Protein AF-A0A257VHG2-F1 (afdb_monomer_lite)

pLDDT: mean 75.3, std 12.65, range [42.88, 91.75]

Foldseek 3Di:
DVVVLVVVVVVVVVVVVVVLVPDDPVSNVVVVVVVCVVVVVLLVLLLVLLVLLQAPDDPVVSVVVVVVLLVCLLVCLQCVLVVCVVVVVDPPVVVVVVPPDDPVCPLVSLLVVSVVVSVSSVSNLVSNLNSNCNHPVHDNCVNVVSVVSVVVSSNVSSVSSVVVVVQVVDVVSVVVVVVVVVVVD

Sequence (185 aa):
MLIQARAILWAQWRTQRNFFLRSHKAGVVFTWLSGLLWYGLWVAGAAGAALLTGGGVRPEILEPALISALFFVFFFWQLFPVMLASSGAFLDVKRLLVYPIPPGQLFFLEVALRLSTGLEMLLVLLGACAGLIWNPQVPWWAPFPMLIFGAFNLFLASGLKTLLDRMHQRKWVREILVFCFLGIL

Secondary structure (DSSP, 8-state):
-HHHHHHHHHHHHHHHHHHHHHS-HHHHHHHHHHHHHHHHHHHHHHHHHHHHHTT-S-HHHHHHHHHHHHHHHHHHHHHHHHHHHHTT-S--HHHHTTS---HHHHHHHHHHHHHHH-HHHHHHHHHHHHHHHH-TTS-TTTHHHHHHHHHHHHHHHHHHHHHHHHHHTSHHHHHHHHHHHHHH-

Structure (mmCIF, N/CA/C/O backbone):
data_AF-A0A257VHG2-F1
#
_entry.id   AF-A0A257VHG2-F1
#
loop_
_atom_site.group_PDB
_atom_site.id
_atom_site.type_symbol
_atom_site.label_atom_id
_atom_site.label_alt_id
_atom_site.label_comp_id
_atom_site.label_asym_id
_atom_site.label_entity_id
_atom_site.label_seq_id
_atom_site.pdbx_PDB_ins_code
_atom_site.Cartn_x
_atom_site.Cartn_y
_atom_site.Cartn_z
_atom_site.occupancy
_atom_site.B_iso_or_equiv
_atom_site.auth_seq_id
_atom_site.auth_comp_id
_atom_site.auth_asym_id
_atom_site.auth_atom_id
_atom_site.pdbx_PDB_model_num
ATOM 1 N N . MET A 1 1 ? -18.862 -18.320 12.414 1.00 48.22 1 MET A N 1
ATOM 2 C CA . MET A 1 1 ? -17.718 -17.521 12.919 1.00 48.22 1 MET A CA 1
ATOM 3 C C . MET A 1 1 ? -17.264 -16.412 11.958 1.00 48.22 1 MET A C 1
ATOM 5 O O . MET A 1 1 ? -17.181 -15.286 12.415 1.00 48.22 1 MET A O 1
ATOM 9 N N . LEU A 1 2 ? -17.085 -16.645 10.647 1.00 58.59 2 LEU A N 1
ATOM 10 C CA . LEU A 1 2 ? -16.825 -15.584 9.635 1.00 58.59 2 LEU A CA 1
ATOM 11 C C . LEU A 1 2 ? -18.001 -14.607 9.394 1.00 58.59 2 LEU A C 1
ATOM 13 O O . LEU A 1 2 ? -17.826 -13.525 8.841 1.00 58.59 2 LEU A O 1
ATOM 17 N N . ILE A 1 3 ? -19.213 -14.990 9.807 1.00 68.69 3 ILE A N 1
ATOM 18 C CA . ILE A 1 3 ? -20.463 -14.257 9.547 1.00 68.69 3 ILE A CA 1
ATOM 19 C C . ILE A 1 3 ? -20.487 -12.890 10.249 1.00 68.69 3 ILE A C 1
ATOM 21 O O . ILE A 1 3 ? -20.945 -11.921 9.652 1.00 68.69 3 ILE A O 1
ATOM 25 N N . GLN A 1 4 ? -19.960 -12.792 11.476 1.00 67.88 4 GLN A N 1
ATOM 26 C CA . GLN A 1 4 ? -19.932 -11.538 12.242 1.00 67.88 4 GLN A CA 1
ATOM 27 C C . GLN A 1 4 ? -18.931 -10.537 11.655 1.00 67.88 4 GLN A C 1
ATOM 29 O O . GLN A 1 4 ? -19.305 -9.402 11.376 1.00 67.88 4 GLN A O 1
ATOM 34 N N . ALA A 1 5 ? -17.697 -10.969 11.366 1.00 65.38 5 ALA A N 1
ATOM 35 C CA . ALA A 1 5 ? -16.701 -10.129 10.696 1.00 65.38 5 ALA A CA 1
ATOM 36 C C . ALA A 1 5 ? -17.203 -9.637 9.326 1.00 65.38 5 ALA A C 1
ATOM 38 O O . ALA A 1 5 ? -17.100 -8.452 9.011 1.00 65.38 5 ALA A O 1
ATOM 39 N N . ARG A 1 6 ? -17.842 -10.520 8.544 1.00 72.50 6 ARG A N 1
ATOM 40 C CA . ARG A 1 6 ? -18.469 -10.152 7.267 1.00 72.50 6 ARG A CA 1
ATOM 41 C C . ARG A 1 6 ? -19.598 -9.136 7.449 1.00 72.50 6 ARG A C 1
ATOM 43 O O . ARG A 1 6 ? -19.701 -8.212 6.651 1.00 72.50 6 ARG A O 1
ATOM 50 N N . ALA A 1 7 ? -20.430 -9.284 8.480 1.00 74.19 7 ALA A N 1
ATOM 51 C CA . ALA A 1 7 ? -21.511 -8.344 8.772 1.00 74.19 7 ALA A CA 1
ATOM 52 C C . ALA A 1 7 ? -20.980 -6.955 9.165 1.00 74.19 7 ALA A C 1
ATOM 54 O O . ALA A 1 7 ? -21.518 -5.953 8.699 1.00 74.19 7 ALA A O 1
ATOM 55 N N . ILE A 1 8 ? -19.897 -6.890 9.948 1.00 69.69 8 ILE A N 1
ATOM 56 C CA . ILE A 1 8 ? -19.243 -5.629 10.333 1.00 69.69 8 ILE A CA 1
ATOM 57 C C . ILE A 1 8 ? -18.626 -4.947 9.108 1.00 69.69 8 ILE A C 1
ATOM 59 O O . ILE A 1 8 ? -18.889 -3.767 8.875 1.00 69.69 8 ILE A O 1
ATOM 63 N N . LEU A 1 9 ? -17.869 -5.684 8.288 1.00 68.56 9 LEU A N 1
ATOM 64 C CA . LEU A 1 9 ? -17.290 -5.152 7.048 1.00 68.56 9 LEU A CA 1
ATOM 65 C C . LEU A 1 9 ? -18.376 -4.670 6.079 1.00 68.56 9 LEU A C 1
ATOM 67 O O . LEU A 1 9 ? -18.249 -3.610 5.471 1.00 68.56 9 LEU A O 1
ATOM 71 N N . TRP A 1 10 ? -19.482 -5.405 5.975 1.00 73.50 10 TRP A N 1
ATOM 72 C CA . TRP A 1 10 ? -20.608 -5.021 5.129 1.00 73.50 10 TRP A CA 1
ATOM 73 C C . TRP A 1 10 ? -21.334 -3.771 5.643 1.00 73.50 10 TRP A C 1
ATOM 75 O O . TRP A 1 10 ? -21.694 -2.893 4.855 1.00 73.50 10 TRP A O 1
ATOM 85 N N . ALA A 1 11 ? -21.524 -3.656 6.960 1.00 75.44 11 ALA A N 1
ATOM 86 C CA . ALA A 1 11 ? -22.089 -2.464 7.582 1.00 75.44 11 ALA A CA 1
ATOM 87 C C . ALA A 1 11 ? -21.175 -1.242 7.392 1.00 75.44 11 ALA A C 1
ATOM 89 O O . ALA A 1 11 ? -21.665 -0.169 7.036 1.00 75.44 11 ALA A O 1
ATOM 90 N N . GLN A 1 12 ? -19.859 -1.404 7.551 1.00 70.31 12 GLN A N 1
ATOM 91 C CA . GLN A 1 12 ? -18.860 -0.368 7.265 1.00 70.31 12 GLN A CA 1
ATOM 92 C C . GLN A 1 12 ? -18.915 0.088 5.804 1.00 70.31 12 GLN A C 1
ATOM 94 O O . GLN A 1 12 ? -19.075 1.281 5.546 1.00 70.31 12 GLN A O 1
ATOM 99 N N . TRP A 1 13 ? -18.887 -0.855 4.859 1.00 69.56 13 TRP A N 1
ATOM 100 C CA . TRP A 1 13 ? -18.990 -0.571 3.428 1.00 69.56 13 TRP A CA 1
ATOM 101 C C . TRP A 1 13 ? -20.267 0.203 3.080 1.00 69.56 13 TRP A C 1
ATOM 103 O O . TRP A 1 13 ? -20.225 1.221 2.386 1.00 69.56 13 TRP A O 1
ATOM 113 N N . ARG A 1 14 ? -21.423 -0.229 3.606 1.00 72.31 14 ARG A N 1
ATOM 114 C CA . ARG A 1 14 ? -22.699 0.477 3.400 1.00 72.31 14 ARG A CA 1
ATOM 115 C C . ARG A 1 14 ? -22.706 1.864 4.028 1.00 72.31 14 ARG A C 1
ATOM 117 O O . ARG A 1 14 ? -23.288 2.774 3.445 1.00 72.31 14 ARG A O 1
ATOM 124 N N . THR A 1 15 ? -22.078 2.031 5.186 1.00 70.25 15 THR A N 1
ATOM 125 C CA . THR A 1 15 ? -22.003 3.324 5.875 1.00 70.25 15 THR A CA 1
ATOM 126 C C . THR A 1 15 ? -21.152 4.305 5.081 1.00 70.25 15 THR A C 1
ATOM 128 O O . THR A 1 15 ? -21.621 5.407 4.813 1.00 70.25 15 THR A O 1
ATOM 131 N N . GLN A 1 16 ? -19.969 3.888 4.617 1.00 66.62 16 GLN A N 1
ATOM 132 C CA . GLN A 1 16 ? -19.137 4.692 3.716 1.00 66.62 16 GLN A CA 1
ATOM 133 C C . GLN A 1 16 ? -19.909 5.066 2.451 1.00 66.62 16 GLN A C 1
ATOM 135 O O . GLN A 1 16 ? -20.067 6.247 2.151 1.00 66.62 16 GLN A O 1
ATOM 140 N N . ARG A 1 17 ? -20.483 4.082 1.751 1.00 67.56 17 ARG A N 1
ATOM 141 C CA . ARG A 1 17 ? -21.240 4.328 0.518 1.00 67.56 17 ARG A CA 1
ATOM 142 C C . ARG A 1 17 ? -22.421 5.284 0.731 1.00 67.56 17 ARG A C 1
ATOM 144 O O . ARG A 1 17 ? -22.633 6.179 -0.081 1.00 67.56 17 ARG A O 1
ATOM 151 N N . ASN A 1 18 ? -23.181 5.130 1.814 1.00 70.38 18 ASN A N 1
ATOM 152 C CA . ASN A 1 18 ? -24.314 6.010 2.114 1.00 70.38 18 ASN A CA 1
ATOM 153 C C . ASN A 1 18 ? -23.878 7.412 2.554 1.00 70.38 18 ASN A C 1
ATOM 155 O O . ASN A 1 18 ? -24.579 8.374 2.249 1.00 70.38 18 ASN A O 1
ATOM 159 N N . PHE A 1 19 ? -22.742 7.538 3.244 1.00 65.06 19 PHE A N 1
ATOM 160 C CA . PHE A 1 19 ? -22.156 8.829 3.601 1.00 65.06 19 PHE A CA 1
ATOM 161 C C . PHE A 1 19 ? -21.761 9.611 2.342 1.00 65.06 19 PHE A C 1
ATOM 163 O O . PHE A 1 19 ? -22.146 10.770 2.197 1.00 65.06 19 PHE A O 1
ATOM 170 N N . PHE A 1 20 ? -21.108 8.949 1.380 1.00 58.84 20 PHE A N 1
ATOM 171 C CA . PHE A 1 20 ? -20.763 9.561 0.094 1.00 58.84 20 PHE A CA 1
ATOM 172 C C . PHE A 1 20 ? -21.996 9.950 -0.734 1.00 58.84 20 PHE A C 1
ATOM 174 O O . PHE A 1 20 ? -21.964 10.965 -1.417 1.00 58.84 20 PHE A O 1
ATOM 181 N N . LEU A 1 21 ? -23.096 9.193 -0.668 1.00 60.09 21 LEU A N 1
ATOM 182 C CA . LEU A 1 21 ? -24.305 9.458 -1.466 1.00 60.09 21 LEU A CA 1
ATOM 183 C C . LEU A 1 21 ? -25.262 10.495 -0.854 1.00 60.09 21 LEU A C 1
ATOM 185 O O . LEU A 1 21 ? -26.077 11.059 -1.579 1.00 60.09 21 LEU A O 1
ATOM 189 N N . ARG A 1 22 ? -25.198 10.739 0.462 1.00 59.56 22 ARG A N 1
ATOM 190 C CA . ARG A 1 22 ? -26.062 11.713 1.162 1.00 59.56 22 ARG A CA 1
ATOM 191 C C . ARG A 1 22 ? -25.493 13.132 1.218 1.00 59.56 22 ARG A C 1
ATOM 193 O O . ARG A 1 22 ? -26.194 14.034 1.669 1.00 59.56 22 ARG A O 1
ATOM 200 N N . SER A 1 23 ? -24.251 13.339 0.783 1.00 58.69 23 SER A N 1
ATOM 201 C CA . SER A 1 23 ? -23.659 14.676 0.709 1.00 58.69 23 SER A CA 1
ATOM 202 C C . SER A 1 23 ? -24.320 15.506 -0.401 1.00 58.69 23 SER A C 1
ATOM 204 O O . SER A 1 23 ? -24.814 14.968 -1.394 1.00 58.69 23 SER A O 1
ATOM 206 N N . HIS A 1 24 ? -24.352 16.831 -0.243 1.00 70.38 24 HIS A N 1
ATOM 207 C CA . HIS A 1 24 ? -24.855 17.745 -1.272 1.00 70.38 24 HIS A CA 1
ATOM 208 C C . HIS A 1 24 ? -24.120 17.471 -2.599 1.00 70.38 24 HIS A C 1
ATOM 210 O O . HIS A 1 24 ? -22.923 17.202 -2.576 1.00 70.38 24 HIS A O 1
ATOM 216 N N . LYS A 1 25 ? -24.799 17.538 -3.759 1.00 71.94 25 LYS A N 1
ATOM 217 C CA . LYS A 1 25 ? -24.205 17.261 -5.090 1.00 71.94 25 LYS A CA 1
ATOM 218 C C . LYS A 1 25 ? -22.803 17.871 -5.288 1.00 71.94 25 LYS A C 1
ATOM 220 O O . LYS A 1 25 ? -21.932 17.200 -5.827 1.00 71.94 25 LYS A O 1
ATOM 225 N N . ALA A 1 26 ? -22.567 19.093 -4.797 1.00 72.06 26 ALA A N 1
ATOM 226 C CA . ALA A 1 26 ? -21.253 19.743 -4.823 1.00 72.06 26 ALA A CA 1
ATOM 227 C C . ALA A 1 26 ? -20.196 19.033 -3.949 1.00 72.06 26 ALA A C 1
ATOM 229 O O . ALA A 1 26 ? -19.063 18.845 -4.383 1.00 72.06 26 ALA A O 1
ATOM 230 N N . GLY A 1 27 ? -20.573 18.577 -2.752 1.00 76.19 27 GLY A N 1
ATOM 231 C CA . GLY A 1 27 ? -19.715 17.784 -1.870 1.00 76.19 27 GLY A CA 1
ATOM 232 C C . GLY A 1 27 ? -19.370 16.417 -2.460 1.00 76.19 27 GLY A C 1
ATOM 233 O O . GLY A 1 27 ? -18.223 15.997 -2.371 1.00 76.19 27 GLY A O 1
ATOM 234 N N . VAL A 1 28 ? -20.317 15.761 -3.140 1.00 78.50 28 VAL A N 1
ATOM 235 C CA . VAL A 1 28 ? -20.061 14.492 -3.847 1.00 78.50 28 VAL A CA 1
ATOM 236 C C . VAL A 1 28 ? -19.013 14.684 -4.941 1.00 78.50 28 VAL A C 1
ATOM 238 O O . VAL A 1 28 ? -18.035 13.942 -4.983 1.00 78.50 28 VAL A O 1
ATOM 241 N N . VAL A 1 29 ? -19.179 15.701 -5.792 1.00 82.31 29 VAL A N 1
ATOM 242 C CA . VAL A 1 29 ? -18.224 16.007 -6.871 1.00 82.31 29 VAL A CA 1
ATOM 243 C C . VAL A 1 29 ? -16.843 16.335 -6.309 1.00 82.31 29 VAL A C 1
ATOM 245 O O . VAL A 1 29 ? -15.857 15.783 -6.789 1.00 82.31 29 VAL A O 1
ATOM 248 N N . PHE A 1 30 ? -16.765 17.171 -5.270 1.00 82.00 30 PHE A N 1
ATOM 249 C CA . PHE A 1 30 ? -15.497 17.497 -4.618 1.00 82.00 30 PHE A CA 1
ATOM 250 C C . PHE A 1 30 ? -14.801 16.242 -4.083 1.00 82.00 30 PHE A C 1
ATOM 252 O O . PHE A 1 30 ? -13.635 16.012 -4.382 1.00 82.00 30 PHE A O 1
ATOM 259 N N . THR A 1 31 ? -15.524 15.378 -3.369 1.00 80.12 31 THR A N 1
ATOM 260 C CA . THR A 1 31 ? -14.965 14.129 -2.844 1.00 80.12 31 THR A CA 1
ATOM 261 C C . THR A 1 31 ? -14.482 13.184 -3.946 1.00 80.12 31 THR A C 1
ATOM 263 O O . THR A 1 31 ? -13.412 12.593 -3.807 1.00 80.12 31 THR A O 1
ATOM 266 N N . TRP A 1 32 ? -15.221 13.062 -5.052 1.00 83.56 32 TRP A N 1
ATOM 267 C CA . TRP A 1 32 ? -14.782 12.265 -6.201 1.00 83.56 32 TRP A CA 1
ATOM 268 C C . TRP A 1 32 ? -13.544 12.851 -6.877 1.00 83.56 32 TRP A C 1
ATOM 270 O O . TRP A 1 32 ? -12.633 12.093 -7.193 1.00 83.56 32 TRP A O 1
ATOM 280 N N . LEU A 1 33 ? -13.478 14.171 -7.068 1.00 87.56 33 LEU A N 1
ATOM 281 C CA . LEU A 1 33 ? -12.310 14.840 -7.650 1.00 87.56 33 LEU A CA 1
ATOM 282 C C . LEU A 1 33 ? -11.076 14.685 -6.763 1.00 87.56 33 LEU A C 1
ATOM 284 O O . LEU A 1 33 ? -10.019 14.298 -7.254 1.00 87.56 33 LEU A O 1
ATOM 288 N N . SER A 1 34 ? -11.212 14.928 -5.459 1.00 84.06 34 SER A N 1
ATOM 289 C CA . SER A 1 34 ? -10.129 14.724 -4.496 1.00 84.06 34 SER A CA 1
ATOM 290 C C . SER A 1 34 ? -9.672 13.267 -4.472 1.00 84.06 34 SER A C 1
ATOM 292 O O . SER A 1 34 ? -8.473 13.011 -4.499 1.00 84.06 34 SER A O 1
ATOM 294 N N . GLY A 1 35 ? -10.609 12.312 -4.487 1.00 84.38 35 GLY A N 1
ATOM 295 C CA . GLY A 1 35 ? -10.294 10.887 -4.569 1.00 84.38 35 GLY A CA 1
ATOM 296 C C . GLY A 1 35 ? -9.569 10.524 -5.866 1.00 84.38 35 GLY A C 1
ATOM 297 O O . GLY A 1 35 ? -8.551 9.841 -5.821 1.00 84.38 35 GLY A O 1
ATOM 298 N N . LEU A 1 36 ? -10.042 11.014 -7.013 1.00 89.19 36 LEU A N 1
ATOM 299 C CA . LEU A 1 36 ? -9.425 10.763 -8.316 1.00 89.19 36 LEU A CA 1
ATOM 300 C C . LEU A 1 36 ? -8.005 11.331 -8.385 1.00 89.19 36 LEU A C 1
ATOM 302 O O . LEU A 1 36 ? -7.103 10.641 -8.846 1.00 89.19 36 LEU A O 1
ATOM 306 N N . LEU A 1 37 ? -7.798 12.562 -7.913 1.00 90.38 37 LEU A N 1
ATOM 307 C CA . LEU A 1 37 ? -6.474 13.182 -7.867 1.00 90.38 37 LEU A CA 1
ATOM 308 C C . LEU A 1 37 ? -5.532 12.411 -6.940 1.00 90.38 37 LEU A C 1
ATOM 310 O O . LEU A 1 37 ? -4.400 12.122 -7.320 1.00 90.38 37 LEU A O 1
ATOM 314 N N . TRP A 1 38 ? -6.012 12.038 -5.751 1.00 89.62 38 TRP A N 1
ATOM 315 C CA . TRP A 1 38 ? -5.227 11.298 -4.768 1.00 89.62 38 TRP A CA 1
ATOM 316 C C . TRP A 1 38 ? -4.823 9.921 -5.290 1.00 89.62 38 TRP A C 1
ATOM 318 O O . TRP A 1 38 ? -3.638 9.623 -5.414 1.00 89.62 38 TRP A O 1
ATOM 328 N N . TYR A 1 39 ? -5.791 9.083 -5.661 1.00 86.25 39 TYR A N 1
ATOM 329 C CA . TYR A 1 39 ? -5.494 7.746 -6.171 1.00 86.25 39 TYR A CA 1
ATOM 330 C C . TYR A 1 39 ? -4.799 7.789 -7.533 1.00 86.25 39 TYR A C 1
ATOM 332 O O . TYR A 1 39 ? -3.961 6.936 -7.803 1.00 86.25 39 TYR A O 1
ATOM 340 N N . GLY A 1 40 ? -5.073 8.796 -8.365 1.00 89.12 40 GLY A N 1
ATOM 341 C CA . GLY A 1 40 ? -4.358 9.026 -9.620 1.00 89.12 40 GLY A CA 1
ATOM 342 C C . GLY A 1 40 ? -2.867 9.277 -9.399 1.00 89.12 40 GLY A C 1
ATOM 343 O O . GLY A 1 40 ? -2.044 8.684 -10.096 1.00 89.12 40 GLY A O 1
ATOM 344 N N . LEU A 1 41 ? -2.509 10.070 -8.384 1.00 91.44 41 LEU A N 1
ATOM 345 C CA . LEU A 1 41 ? -1.116 10.281 -7.983 1.00 91.44 41 LEU A CA 1
ATOM 346 C C . LEU A 1 41 ? -0.441 8.964 -7.569 1.00 91.44 41 LEU A C 1
ATOM 348 O O . LEU A 1 41 ? 0.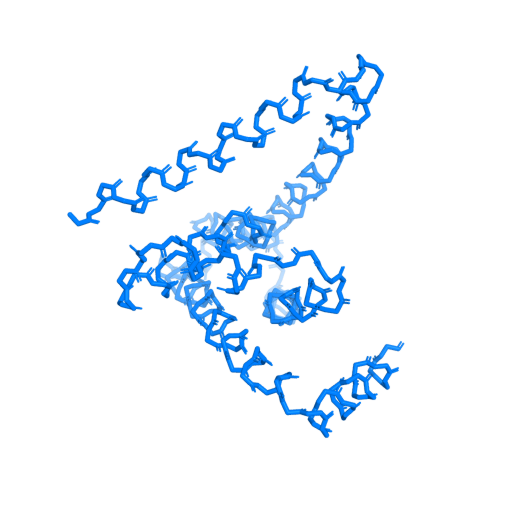672 8.679 -8.007 1.00 91.44 41 LEU A O 1
ATOM 352 N N . TRP A 1 42 ? -1.120 8.128 -6.781 1.00 91.44 42 TRP A N 1
ATOM 353 C CA . TRP A 1 42 ? -0.576 6.832 -6.355 1.00 91.44 42 TRP A CA 1
ATOM 354 C C . TRP A 1 42 ? -0.467 5.819 -7.492 1.00 91.44 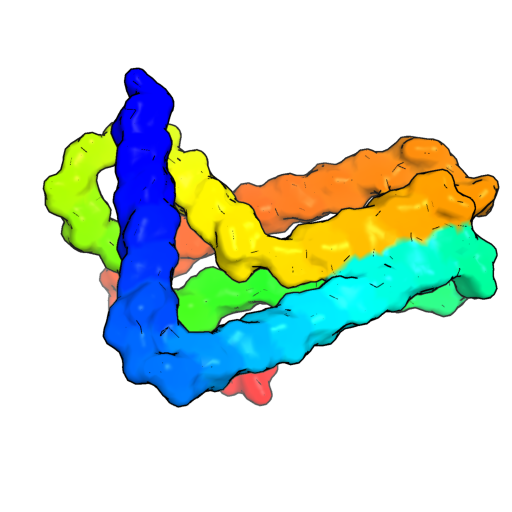42 TRP A C 1
ATOM 356 O O . TRP A 1 42 ? 0.503 5.065 -7.545 1.00 91.44 42 TRP A O 1
ATOM 366 N N . VAL A 1 43 ? -1.407 5.828 -8.437 1.00 91.75 43 VAL A N 1
ATOM 367 C CA . VAL A 1 43 ? -1.322 5.024 -9.664 1.00 91.75 43 VAL A CA 1
ATOM 368 C C . VAL A 1 43 ? -0.145 5.479 -10.526 1.00 91.75 43 VAL A C 1
ATOM 370 O O . VAL A 1 43 ? 0.602 4.635 -11.018 1.00 91.75 43 VAL A O 1
ATOM 373 N N . ALA A 1 44 ? 0.080 6.788 -10.663 1.00 91.56 44 ALA A N 1
ATOM 374 C CA . ALA A 1 44 ? 1.261 7.313 -11.346 1.00 91.56 44 ALA A CA 1
ATOM 375 C C . ALA A 1 44 ? 2.557 6.891 -10.632 1.00 91.56 44 ALA A C 1
ATOM 377 O O . ALA A 1 44 ? 3.510 6.472 -11.287 1.00 91.56 44 ALA A O 1
ATOM 378 N N . GLY A 1 45 ? 2.572 6.914 -9.295 1.00 89.56 45 GLY A N 1
ATOM 379 C CA . GLY A 1 45 ? 3.676 6.393 -8.487 1.00 89.56 45 GLY A CA 1
ATOM 380 C C . GLY A 1 45 ? 3.924 4.897 -8.706 1.00 89.56 45 GLY A C 1
ATOM 381 O O . GLY A 1 45 ? 5.067 4.486 -8.891 1.00 89.56 45 GLY A O 1
ATOM 382 N N . ALA A 1 46 ? 2.867 4.086 -8.764 1.00 91.56 46 ALA A N 1
ATOM 383 C CA . ALA A 1 46 ? 2.954 2.657 -9.060 1.00 91.56 46 ALA A CA 1
ATOM 384 C C . ALA A 1 46 ? 3.480 2.386 -10.479 1.00 91.56 46 ALA A C 1
ATOM 386 O O . ALA A 1 46 ? 4.330 1.515 -10.662 1.00 91.56 46 ALA A O 1
ATOM 387 N N . ALA A 1 47 ? 3.031 3.157 -11.472 1.00 91.00 47 ALA A N 1
ATOM 388 C CA . ALA A 1 47 ? 3.552 3.084 -12.835 1.00 91.00 47 ALA A CA 1
ATOM 389 C C . ALA A 1 47 ? 5.036 3.480 -12.888 1.00 91.00 47 ALA A C 1
ATOM 391 O O . ALA A 1 47 ? 5.835 2.783 -13.508 1.00 91.00 47 ALA A O 1
ATOM 392 N N . GLY A 1 48 ? 5.427 4.543 -12.180 1.00 89.38 48 GLY A N 1
ATOM 393 C CA . GLY A 1 48 ? 6.828 4.931 -12.019 1.00 89.38 48 GLY A CA 1
ATOM 394 C C . GLY A 1 48 ? 7.665 3.811 -11.401 1.00 89.38 48 GLY A C 1
ATOM 395 O O . GLY A 1 48 ? 8.720 3.470 -11.929 1.00 89.38 48 GLY A O 1
ATOM 396 N N . ALA A 1 49 ? 7.166 3.170 -10.343 1.00 88.69 49 ALA A N 1
ATOM 397 C CA . ALA A 1 49 ? 7.834 2.041 -9.704 1.00 88.69 49 ALA A CA 1
ATOM 398 C C . ALA A 1 49 ? 7.983 0.833 -10.650 1.00 88.69 49 ALA A C 1
ATOM 400 O O . ALA A 1 49 ? 9.041 0.200 -10.673 1.00 88.69 49 ALA A O 1
ATOM 401 N N . ALA A 1 50 ? 6.969 0.550 -11.475 1.00 89.94 50 ALA A N 1
ATOM 402 C CA . ALA A 1 50 ? 7.029 -0.488 -12.504 1.00 89.94 50 ALA A CA 1
ATOM 403 C C . ALA A 1 50 ? 8.085 -0.178 -13.579 1.00 89.94 50 ALA A C 1
ATOM 405 O O . ALA A 1 50 ? 8.868 -1.047 -13.951 1.00 89.94 50 ALA A O 1
ATOM 406 N N . LEU A 1 51 ? 8.148 1.071 -14.048 1.00 88.50 51 LEU A N 1
ATOM 407 C CA . LEU A 1 51 ? 9.123 1.505 -15.054 1.00 88.50 51 LEU A CA 1
ATOM 408 C C . LEU A 1 51 ? 10.560 1.464 -14.523 1.00 88.50 51 LEU A C 1
ATOM 410 O O . LEU A 1 51 ? 11.459 1.011 -15.230 1.00 88.50 51 LEU A O 1
ATOM 414 N N . LEU A 1 52 ? 10.774 1.891 -13.275 1.00 86.12 52 LEU A N 1
ATOM 415 C CA . LEU A 1 52 ? 12.086 1.834 -12.625 1.00 86.12 52 LEU A CA 1
ATOM 416 C C . LEU A 1 52 ? 12.582 0.391 -12.491 1.00 86.12 52 LEU A C 1
ATOM 418 O O . LEU A 1 52 ? 13.742 0.101 -12.772 1.00 86.12 52 LEU A O 1
ATOM 422 N N . THR A 1 53 ? 11.694 -0.521 -12.094 1.00 86.12 53 THR A N 1
ATOM 423 C CA . THR A 1 53 ? 12.040 -1.928 -11.857 1.00 86.12 53 THR A CA 1
ATOM 424 C C . THR A 1 53 ? 12.035 -2.790 -13.119 1.00 86.12 53 THR A C 1
ATOM 426 O O . THR A 1 53 ? 12.597 -3.878 -13.074 1.00 86.12 53 THR A O 1
ATOM 429 N N . GLY A 1 54 ? 11.495 -2.304 -14.243 1.00 84.19 54 GLY A N 1
ATOM 430 C CA . GLY A 1 54 ? 11.339 -3.023 -15.518 1.00 84.19 54 GLY A CA 1
ATOM 431 C C . GLY A 1 54 ? 12.605 -3.241 -16.358 1.00 84.19 54 GLY A C 1
ATOM 432 O O . GLY A 1 54 ? 12.504 -3.665 -17.504 1.00 84.19 54 GLY A O 1
ATOM 433 N N . GLY A 1 55 ? 13.797 -2.945 -15.832 1.00 81.12 55 GLY A N 1
ATOM 434 C CA . GLY A 1 55 ? 15.079 -3.255 -16.490 1.00 81.12 55 GLY A CA 1
ATOM 435 C C . GLY A 1 55 ? 15.629 -2.179 -17.434 1.00 81.12 55 GLY A C 1
ATOM 436 O O . GLY A 1 55 ? 16.706 -2.359 -17.996 1.00 81.12 55 GLY A O 1
ATOM 437 N N . GLY A 1 56 ? 14.939 -1.043 -17.586 1.00 80.25 56 GLY A N 1
ATOM 438 C CA . GLY A 1 56 ? 15.431 0.109 -18.360 1.00 80.25 56 GLY A CA 1
ATOM 439 C C . GLY A 1 56 ? 16.447 0.992 -17.618 1.00 80.25 56 GLY A C 1
ATOM 440 O O . GLY A 1 56 ? 17.068 1.861 -18.227 1.00 80.25 56 GLY A O 1
ATOM 441 N N . VAL A 1 57 ? 16.617 0.790 -16.308 1.00 83.25 57 VAL A N 1
ATOM 442 C CA . VAL A 1 57 ? 17.460 1.615 -15.428 1.00 83.25 57 VAL A CA 1
ATOM 443 C C . VAL A 1 57 ? 18.716 0.845 -15.021 1.00 83.25 57 VAL A C 1
ATOM 445 O O . VAL A 1 57 ? 18.670 -0.361 -14.791 1.00 83.25 57 VAL A O 1
ATOM 448 N N . ARG A 1 58 ? 19.850 1.550 -14.916 1.00 83.81 58 ARG A N 1
ATOM 449 C CA . ARG A 1 58 ? 21.124 0.962 -14.474 1.00 83.81 58 ARG A CA 1
ATOM 450 C C . ARG A 1 58 ? 21.031 0.476 -13.014 1.00 83.81 58 ARG A C 1
ATOM 452 O O . ARG A 1 58 ? 20.502 1.223 -12.187 1.00 83.81 58 ARG A O 1
ATOM 459 N N . PRO A 1 59 ? 21.604 -0.693 -12.667 1.00 80.06 59 PRO A N 1
ATOM 460 C CA . PRO A 1 59 ? 21.560 -1.241 -11.305 1.00 80.06 59 PRO A CA 1
ATOM 461 C C . PRO A 1 59 ? 22.079 -0.279 -10.225 1.00 80.06 59 PRO A C 1
ATOM 463 O O . PRO A 1 59 ? 21.470 -0.153 -9.170 1.00 80.06 59 PRO A O 1
ATOM 466 N N . GLU A 1 60 ? 23.131 0.483 -10.539 1.00 84.19 60 GLU A N 1
ATOM 467 C CA . GLU A 1 60 ? 23.762 1.481 -9.655 1.00 84.19 60 GLU A CA 1
ATOM 468 C C . GLU A 1 60 ? 22.793 2.567 -9.158 1.00 84.19 60 GLU A C 1
ATOM 470 O O . GLU A 1 60 ? 22.966 3.114 -8.073 1.00 84.19 60 GLU A O 1
ATOM 475 N N . ILE A 1 61 ? 21.771 2.890 -9.956 1.00 83.94 61 ILE A N 1
ATOM 476 C CA . ILE A 1 61 ? 20.736 3.876 -9.616 1.00 83.94 61 ILE A CA 1
ATOM 477 C C . ILE A 1 61 ? 19.516 3.163 -9.023 1.00 83.94 61 ILE A C 1
ATOM 479 O O . ILE A 1 61 ? 18.854 3.690 -8.128 1.00 83.94 61 ILE A O 1
ATOM 483 N N . LEU A 1 62 ? 19.223 1.957 -9.516 1.00 84.25 62 LEU A N 1
ATOM 484 C CA . LEU A 1 62 ? 18.074 1.165 -9.101 1.00 84.25 62 LEU A CA 1
ATOM 485 C C . LEU A 1 62 ? 18.173 0.720 -7.641 1.00 84.25 62 LEU A C 1
ATOM 487 O O . LEU A 1 62 ? 17.187 0.832 -6.922 1.00 84.25 62 LEU A O 1
ATOM 491 N N . GLU A 1 63 ? 19.332 0.235 -7.196 1.00 85.00 63 GLU A N 1
ATOM 492 C CA . GLU A 1 63 ? 19.530 -0.244 -5.824 1.00 85.00 63 GLU A CA 1
ATOM 493 C C . GLU A 1 63 ? 19.235 0.829 -4.763 1.00 85.00 63 GLU A C 1
ATOM 495 O O . GLU A 1 63 ? 18.346 0.602 -3.936 1.00 85.00 63 GLU A O 1
ATOM 500 N N . PRO A 1 64 ? 19.886 2.012 -4.773 1.00 89.00 64 PRO A N 1
ATOM 501 C CA . PRO A 1 64 ? 19.595 3.044 -3.786 1.00 89.00 64 PRO A CA 1
ATOM 502 C C . PRO A 1 64 ? 18.157 3.555 -3.910 1.00 89.00 64 PRO A C 1
ATOM 504 O O . PRO A 1 64 ? 17.498 3.740 -2.890 1.00 89.00 64 PRO A O 1
ATOM 507 N N . ALA A 1 65 ? 17.626 3.710 -5.129 1.00 86.19 65 ALA A N 1
ATOM 508 C CA . ALA A 1 65 ? 16.241 4.134 -5.327 1.00 86.19 65 ALA A CA 1
ATOM 509 C C . ALA A 1 65 ? 15.235 3.124 -4.750 1.00 86.19 65 ALA A C 1
ATOM 511 O O . ALA A 1 65 ? 14.276 3.521 -4.086 1.00 86.19 65 ALA A O 1
ATOM 512 N N . LEU A 1 66 ? 15.462 1.824 -4.958 1.00 85.94 66 LEU A N 1
ATOM 513 C CA . LEU A 1 66 ? 14.618 0.753 -4.437 1.00 85.94 66 LEU A CA 1
ATOM 514 C C . LEU A 1 66 ? 14.709 0.674 -2.911 1.00 85.94 66 LEU A C 1
ATOM 516 O O . LEU A 1 66 ? 13.677 0.574 -2.253 1.00 85.94 66 LEU A O 1
ATOM 520 N N . ILE A 1 67 ? 15.912 0.771 -2.339 1.00 89.00 67 ILE A N 1
ATOM 521 C CA . ILE A 1 67 ? 16.111 0.788 -0.883 1.00 89.00 67 ILE A CA 1
ATOM 522 C C . ILE A 1 67 ? 15.395 1.992 -0.266 1.00 89.00 67 ILE A C 1
ATOM 524 O O . ILE A 1 67 ? 14.637 1.826 0.690 1.00 89.00 67 ILE A O 1
ATOM 528 N N . SER A 1 68 ? 15.576 3.190 -0.828 1.00 87.06 68 SER A N 1
ATOM 529 C CA . SER A 1 68 ? 14.890 4.399 -0.366 1.00 87.06 68 SER A CA 1
ATOM 530 C C . SER A 1 68 ? 13.371 4.279 -0.494 1.00 87.06 68 SER A C 1
ATOM 532 O O . SER A 1 68 ? 12.656 4.656 0.433 1.00 87.06 68 SER A O 1
ATOM 534 N N . ALA A 1 69 ? 12.865 3.715 -1.593 1.00 87.12 69 ALA A N 1
ATOM 535 C CA . ALA A 1 69 ? 11.434 3.506 -1.794 1.00 87.12 69 ALA A CA 1
ATOM 536 C C . ALA A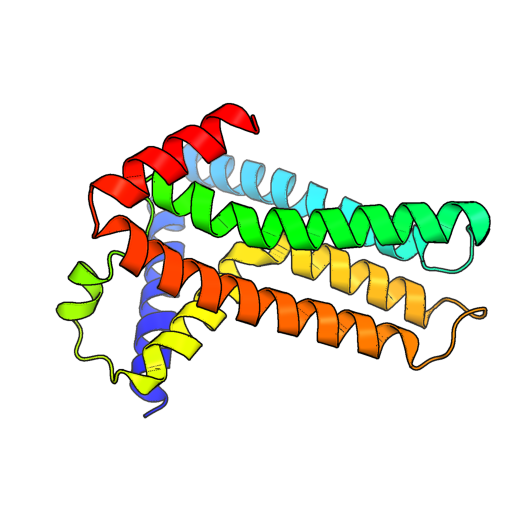 1 69 ? 10.854 2.491 -0.798 1.00 87.12 69 ALA A C 1
ATOM 538 O O . ALA A 1 69 ? 9.822 2.754 -0.185 1.00 87.12 69 ALA A O 1
ATOM 539 N N . LEU A 1 70 ? 11.523 1.355 -0.586 1.00 89.19 70 LEU A N 1
ATOM 540 C CA . LEU A 1 70 ? 11.102 0.349 0.392 1.00 89.19 70 LEU A CA 1
ATOM 541 C C . LEU A 1 70 ? 11.152 0.907 1.816 1.00 89.19 70 LEU A C 1
ATOM 543 O O . LEU A 1 70 ? 10.218 0.695 2.588 1.00 89.19 70 LEU A O 1
ATOM 547 N N . PHE A 1 71 ? 12.193 1.667 2.156 1.00 90.12 71 PHE A N 1
ATOM 548 C CA . PHE A 1 71 ? 12.278 2.356 3.440 1.00 90.12 71 PHE A CA 1
ATOM 549 C C . PH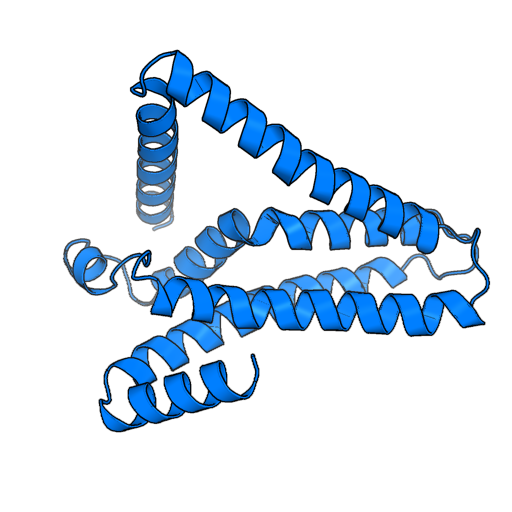E A 1 71 ? 11.134 3.357 3.615 1.00 90.12 71 PHE A C 1
ATOM 551 O O . PHE A 1 71 ? 10.490 3.368 4.662 1.00 90.12 71 PHE A O 1
ATOM 558 N N . PHE A 1 72 ? 10.829 4.149 2.586 1.00 88.25 72 PHE A N 1
ATOM 559 C CA . PHE A 1 72 ? 9.709 5.084 2.611 1.00 88.25 72 PHE A CA 1
ATOM 560 C C . PHE A 1 72 ? 8.373 4.362 2.811 1.00 88.25 72 PHE A C 1
ATOM 562 O O . PHE A 1 72 ? 7.593 4.761 3.671 1.00 88.25 72 PHE A O 1
ATOM 569 N N . VAL A 1 73 ? 8.132 3.264 2.087 1.00 86.81 73 VAL A N 1
ATOM 570 C CA . VAL A 1 73 ? 6.929 2.431 2.246 1.00 86.81 73 VAL A CA 1
ATOM 571 C C . VAL A 1 73 ? 6.828 1.882 3.669 1.00 86.81 73 VAL A C 1
ATOM 573 O O . VAL A 1 73 ? 5.772 1.999 4.290 1.00 86.81 73 VAL A O 1
ATOM 576 N N . PHE A 1 74 ? 7.920 1.326 4.204 1.00 88.75 74 PHE A N 1
ATOM 577 C CA . PHE A 1 74 ? 7.986 0.838 5.583 1.00 88.75 74 PHE A CA 1
ATOM 578 C C . PHE A 1 74 ? 7.631 1.956 6.565 1.00 88.75 74 PHE A C 1
ATOM 580 O O . PHE A 1 74 ? 6.696 1.829 7.355 1.00 88.75 74 PHE A O 1
ATOM 587 N N . PHE A 1 75 ? 8.345 3.076 6.484 1.00 86.06 75 PHE A N 1
ATOM 588 C CA . PHE A 1 75 ? 8.211 4.197 7.402 1.00 86.06 75 PHE A CA 1
ATOM 589 C C . PHE A 1 75 ? 6.810 4.807 7.357 1.00 86.06 75 PHE A C 1
ATOM 591 O O . PHE A 1 75 ? 6.183 4.994 8.400 1.00 86.06 75 PHE A O 1
ATOM 598 N N . PHE A 1 76 ? 6.276 5.030 6.155 1.00 83.00 76 PHE A N 1
ATOM 599 C CA . PHE A 1 76 ? 4.928 5.545 5.958 1.00 83.00 76 PHE A CA 1
ATOM 600 C C . PHE A 1 76 ? 3.880 4.619 6.583 1.00 83.00 76 PHE A C 1
ATOM 602 O O . PHE A 1 76 ? 3.009 5.077 7.325 1.00 83.00 76 PHE A O 1
ATOM 609 N N . TRP A 1 77 ? 3.980 3.307 6.352 1.00 81.81 77 TRP A N 1
ATOM 610 C CA . TRP A 1 77 ? 3.051 2.336 6.930 1.00 81.81 77 TRP A CA 1
ATOM 611 C C . TRP A 1 77 ? 3.143 2.210 8.453 1.00 81.81 77 TRP A C 1
ATOM 613 O O . TRP A 1 77 ? 2.126 1.910 9.086 1.00 81.81 77 TRP A O 1
ATOM 623 N N . GLN A 1 78 ? 4.306 2.467 9.057 1.00 82.56 78 GLN A N 1
ATOM 624 C CA . GLN A 1 78 ? 4.439 2.499 10.517 1.00 82.56 78 GLN A CA 1
ATOM 625 C C . GLN A 1 78 ? 3.954 3.822 11.130 1.00 82.56 78 GLN A C 1
ATOM 627 O O . GLN A 1 78 ? 3.373 3.812 12.217 1.00 82.56 78 GLN A O 1
ATOM 632 N N . LEU A 1 79 ? 4.137 4.952 10.441 1.00 76.44 79 LEU A N 1
ATOM 633 C CA . LEU A 1 79 ? 3.710 6.270 10.921 1.00 76.44 79 LEU A CA 1
ATOM 634 C C . LEU A 1 79 ? 2.209 6.514 10.785 1.00 76.44 79 LEU A C 1
ATOM 636 O O . LEU A 1 79 ? 1.606 7.133 11.662 1.00 76.44 79 LEU A O 1
ATOM 640 N N . PHE A 1 80 ? 1.591 6.041 9.706 1.00 72.69 80 PHE A N 1
ATOM 641 C CA . PHE A 1 80 ? 0.190 6.338 9.412 1.00 72.69 80 PHE A CA 1
ATOM 642 C C . PHE A 1 80 ? -0.780 5.942 10.551 1.00 72.69 80 PHE A C 1
ATOM 644 O O . PHE A 1 80 ? -1.626 6.759 10.926 1.00 72.69 80 PHE A O 1
ATOM 651 N N . PRO A 1 81 ? -0.639 4.767 11.205 1.00 64.31 81 PRO A N 1
ATOM 652 C CA . PRO A 1 81 ? -1.416 4.429 12.397 1.00 64.31 81 PRO A CA 1
ATOM 653 C C . PRO A 1 81 ? -1.195 5.383 13.576 1.00 64.31 81 PRO A C 1
ATOM 655 O O . PRO A 1 81 ? -2.129 5.629 14.331 1.00 64.31 81 PRO A O 1
ATOM 658 N N . VAL A 1 82 ? 0.013 5.928 13.744 1.00 66.31 82 VAL A N 1
ATOM 659 C CA . VAL A 1 82 ? 0.325 6.893 14.811 1.00 66.31 82 VAL A CA 1
ATOM 660 C C . VAL A 1 82 ? -0.370 8.228 14.535 1.00 66.31 82 VAL A C 1
ATOM 662 O O . VAL A 1 82 ? -0.996 8.793 15.430 1.00 66.31 82 VAL A O 1
ATOM 665 N N . MET A 1 83 ? -0.329 8.697 13.285 1.00 65.06 83 MET A N 1
ATOM 666 C CA . MET A 1 83 ? -0.965 9.952 12.862 1.00 65.06 83 MET A CA 1
ATOM 667 C C . MET A 1 83 ? -2.491 9.900 12.953 1.00 65.06 83 MET A C 1
ATO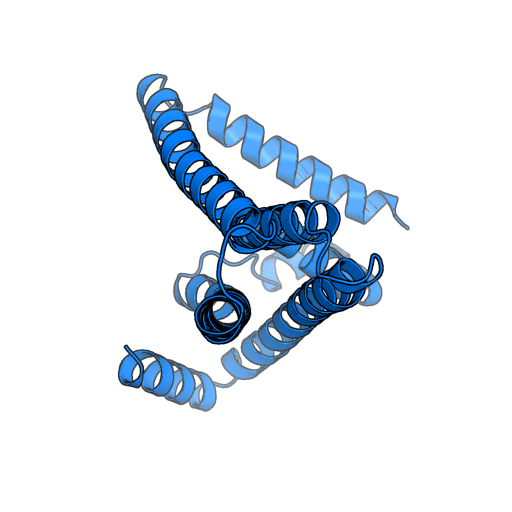M 669 O O . MET A 1 83 ? -3.141 10.854 13.384 1.00 65.06 83 MET A O 1
ATOM 673 N N . LEU A 1 84 ? -3.094 8.773 12.577 1.00 60.88 84 LEU A N 1
ATOM 674 C CA . LEU A 1 84 ? -4.530 8.588 12.756 1.00 60.88 84 LEU A CA 1
ATOM 675 C C . LEU A 1 84 ? -4.909 8.590 14.251 1.00 60.88 84 LEU A C 1
ATOM 677 O O . LEU A 1 84 ? -6.007 9.033 14.596 1.00 60.88 84 LEU A O 1
ATOM 681 N N . ALA A 1 85 ? -4.006 8.131 15.133 1.00 56.28 85 ALA A N 1
ATOM 682 C CA . ALA A 1 85 ? -4.251 7.955 16.567 1.00 56.28 85 ALA A CA 1
ATOM 683 C C . ALA A 1 85 ? -4.231 9.300 17.270 1.00 56.28 85 ALA A C 1
ATOM 685 O O . ALA A 1 85 ? -5.122 9.589 18.069 1.00 56.28 85 ALA A O 1
ATOM 686 N N . SER A 1 86 ? -3.282 10.155 16.896 1.00 56.25 86 SER A N 1
ATOM 687 C CA . SER A 1 86 ? -3.238 11.544 17.344 1.00 56.25 86 SER A CA 1
ATOM 688 C C . SER A 1 86 ? -4.418 12.374 16.823 1.00 56.25 86 SER A C 1
ATOM 690 O O . SER A 1 86 ? -4.895 13.253 17.535 1.00 56.25 86 SER A O 1
ATOM 692 N N . SER A 1 87 ? -4.951 12.061 15.637 1.00 52.44 87 SER A N 1
ATOM 693 C CA . SER A 1 87 ? -6.084 12.787 15.036 1.00 52.44 87 SER A CA 1
ATOM 694 C C . SER A 1 87 ? -7.458 12.420 15.625 1.00 52.44 87 SER A C 1
ATOM 696 O O . SER A 1 87 ? -8.472 12.985 15.219 1.00 52.44 87 SER A O 1
ATOM 698 N N . GLY A 1 88 ? -7.536 11.447 16.544 1.00 46.88 88 GLY A N 1
ATOM 699 C CA . GLY A 1 88 ? -8.796 11.010 17.163 1.00 46.88 88 GLY A CA 1
ATOM 700 C C . GLY A 1 88 ? -9.778 10.306 16.211 1.00 46.88 88 GLY A C 1
ATOM 701 O O . GLY A 1 88 ? -10.871 9.923 16.626 1.00 46.88 88 GLY A O 1
ATOM 702 N N . ALA A 1 89 ? -9.390 10.078 14.953 1.00 42.88 89 ALA A N 1
ATOM 703 C CA . ALA A 1 89 ? -10.189 9.425 13.915 1.00 42.88 89 ALA A CA 1
ATOM 704 C C . ALA A 1 89 ? -10.103 7.887 13.981 1.00 42.88 89 ALA A C 1
ATOM 706 O O . ALA A 1 89 ? -10.206 7.202 12.963 1.00 42.88 89 ALA A O 1
ATOM 707 N N . PHE A 1 90 ? -9.887 7.326 15.173 1.00 48.66 90 PHE A N 1
ATOM 708 C CA . PHE A 1 90 ? -9.795 5.883 15.354 1.00 48.66 90 PHE A CA 1
ATOM 709 C C . PHE A 1 90 ? -11.151 5.238 15.615 1.00 48.66 90 PHE A C 1
ATOM 711 O O . PHE A 1 90 ? -12.043 5.790 16.262 1.00 48.66 90 PHE A O 1
ATOM 718 N N . LEU A 1 91 ? -11.262 3.994 15.150 1.00 44.38 91 LEU A N 1
ATOM 719 C CA . LEU A 1 91 ? -12.234 3.029 15.643 1.00 44.38 91 LEU A CA 1
ATOM 720 C C . LEU A 1 91 ? -11.939 2.797 17.128 1.00 44.38 91 LEU A C 1
ATOM 722 O O . LEU A 1 91 ? -11.073 2.007 17.496 1.00 44.38 91 LEU A O 1
ATOM 726 N N . ASP A 1 92 ? -12.622 3.569 17.966 1.00 52.72 92 ASP A N 1
ATOM 727 C CA . ASP A 1 92 ? -12.495 3.522 19.413 1.00 52.72 92 ASP A CA 1
ATOM 728 C C . ASP A 1 92 ? -12.800 2.093 19.884 1.00 52.72 92 ASP A C 1
ATOM 730 O O . ASP A 1 92 ? -13.919 1.594 19.724 1.00 52.72 92 ASP A O 1
ATOM 734 N N . VAL A 1 93 ? -11.804 1.406 20.448 1.00 49.50 93 VAL A N 1
ATOM 735 C CA . VAL A 1 93 ? -11.971 0.044 20.982 1.00 49.50 93 VAL A CA 1
ATOM 736 C C . VAL A 1 93 ? -13.092 0.024 22.028 1.00 49.50 93 VAL A C 1
ATOM 738 O O . VAL A 1 93 ? -13.796 -0.974 22.164 1.00 49.50 93 VAL A O 1
ATOM 741 N N . LYS A 1 94 ? -13.364 1.160 22.687 1.00 49.62 94 LYS A N 1
ATOM 742 C CA . LYS A 1 94 ? -14.511 1.322 23.590 1.00 49.62 94 LYS A CA 1
ATOM 743 C C . LYS A 1 94 ? -15.864 1.258 22.878 1.00 49.62 94 LYS A C 1
ATOM 745 O O . LYS A 1 94 ? -16.812 0.731 23.447 1.00 49.62 94 LYS A O 1
ATOM 750 N N . ARG A 1 95 ? -15.963 1.729 21.630 1.00 51.59 95 ARG A N 1
ATOM 751 C CA . ARG A 1 95 ? -17.156 1.530 20.783 1.00 51.59 95 ARG A CA 1
ATOM 752 C C . ARG A 1 95 ? -17.255 0.091 20.277 1.00 51.59 95 ARG A C 1
ATOM 754 O O . ARG A 1 95 ? -18.363 -0.402 20.093 1.00 51.59 95 ARG A O 1
ATOM 761 N N . LEU A 1 96 ? -16.123 -0.596 20.099 1.00 51.88 96 LEU A N 1
ATOM 762 C CA . LEU A 1 96 ? -16.090 -2.030 19.790 1.00 51.88 96 LEU A CA 1
ATOM 763 C C . LEU A 1 96 ? -16.501 -2.902 20.986 1.00 51.88 96 LEU A C 1
ATOM 765 O O . LEU A 1 96 ? -17.075 -3.948 20.740 1.00 51.88 96 LEU A O 1
ATOM 769 N N . LEU A 1 97 ? -16.311 -2.475 22.244 1.00 51.84 97 LEU A N 1
ATOM 770 C CA . LEU A 1 97 ? -16.812 -3.196 23.434 1.00 51.84 97 LEU A CA 1
ATOM 771 C C . LEU A 1 97 ? -18.347 -3.301 23.485 1.00 51.84 97 LEU A C 1
ATOM 773 O O . LEU A 1 97 ? -18.877 -4.183 24.152 1.00 51.84 97 LEU A O 1
ATOM 777 N N . VAL A 1 98 ? -19.061 -2.423 22.771 1.00 59.19 98 VAL A N 1
ATOM 778 C CA . VAL A 1 98 ? -20.522 -2.511 22.598 1.00 59.19 98 VAL A CA 1
ATOM 779 C C . VAL A 1 98 ? -20.901 -3.680 21.678 1.00 59.19 98 VAL A C 1
ATOM 781 O O . VAL A 1 98 ? -22.003 -4.213 21.775 1.00 59.19 98 VAL A O 1
ATOM 784 N N . TYR A 1 99 ? -19.987 -4.110 20.802 1.00 55.03 99 TYR A N 1
ATOM 785 C CA . TYR A 1 99 ? -20.177 -5.257 19.924 1.00 55.03 99 TYR A CA 1
ATOM 786 C C . TYR A 1 99 ? -19.473 -6.492 20.510 1.00 55.03 99 TYR A C 1
ATOM 788 O O . TYR A 1 99 ? -18.264 -6.466 20.727 1.00 55.03 99 TYR A O 1
ATOM 796 N N . PRO A 1 100 ? -20.179 -7.612 20.739 1.00 58.41 100 PRO A N 1
ATOM 797 C CA . PRO A 1 100 ? -19.560 -8.833 21.244 1.00 58.41 100 PRO A CA 1
ATOM 798 C C . PRO A 1 100 ? -18.685 -9.469 20.152 1.00 58.41 100 PRO A C 1
ATOM 800 O O . PRO A 1 100 ? -19.138 -10.324 19.390 1.00 58.41 100 PRO A O 1
ATOM 803 N N . ILE A 1 101 ? -17.433 -9.020 20.041 1.00 62.97 101 ILE A N 1
ATOM 804 C CA . ILE A 1 101 ? -16.452 -9.533 19.080 1.00 62.97 101 ILE A CA 1
ATOM 805 C C . ILE A 1 101 ? -15.496 -10.480 19.815 1.00 62.97 101 ILE A C 1
ATOM 807 O O . ILE A 1 101 ? -14.880 -10.076 20.803 1.00 62.97 101 ILE A O 1
ATOM 811 N N . PRO A 1 102 ? -15.328 -11.730 19.347 1.00 68.06 102 PRO A N 1
ATOM 812 C CA . PRO A 1 102 ? -14.379 -12.663 19.943 1.00 68.06 102 PRO A CA 1
ATOM 813 C C . PRO A 1 102 ? -12.943 -12.101 19.901 1.00 68.06 102 PRO A C 1
ATOM 815 O O . PRO A 1 102 ? -12.517 -11.644 18.835 1.00 68.06 102 PRO A O 1
ATOM 818 N N . PRO A 1 103 ? -12.148 -12.197 20.988 1.00 63.59 103 PRO A N 1
ATOM 819 C CA . PRO A 1 103 ? -10.791 -11.639 21.049 1.00 63.59 103 PRO A CA 1
ATOM 820 C C . PRO A 1 103 ? -9.870 -12.105 19.911 1.00 63.59 103 PRO A C 1
ATOM 822 O O . PRO A 1 103 ? -9.068 -11.325 19.404 1.00 63.59 103 PRO A O 1
ATOM 825 N N . GLY A 1 104 ? -10.030 -13.352 19.451 1.00 67.75 104 GLY A N 1
ATOM 826 C CA . GLY A 1 104 ? -9.246 -13.916 18.346 1.00 67.75 104 GLY A CA 1
ATOM 827 C C . GLY A 1 104 ? -9.533 -13.311 16.964 1.00 67.75 104 GLY A C 1
ATOM 828 O O . GLY A 1 104 ? -8.764 -13.538 16.037 1.00 67.75 104 GLY A O 1
ATOM 829 N N . GLN A 1 105 ? -10.613 -12.537 16.798 1.00 70.12 105 GLN A N 1
ATOM 830 C CA . GLN A 1 105 ? -10.982 -11.914 15.517 1.00 70.12 105 GLN A CA 1
ATOM 831 C C . GLN A 1 105 ? -10.555 -10.446 15.410 1.00 70.12 105 GLN A C 1
ATOM 833 O O . GLN A 1 105 ? -10.519 -9.907 14.305 1.00 70.12 105 GLN A O 1
ATOM 838 N N . LEU A 1 106 ? -10.203 -9.806 16.530 1.00 71.12 106 LEU A N 1
ATOM 839 C CA . LEU A 1 106 ? -9.810 -8.394 16.559 1.00 71.12 106 LEU A CA 1
ATOM 840 C C . LEU A 1 106 ? -8.566 -8.138 15.704 1.00 71.12 106 LEU A C 1
ATOM 842 O O . LEU A 1 106 ? -8.543 -7.181 14.939 1.00 71.12 106 LEU A O 1
ATOM 846 N N . PHE A 1 107 ? -7.581 -9.037 15.760 1.00 72.62 107 PHE A N 1
ATOM 847 C CA . PHE A 1 107 ? -6.366 -8.928 14.952 1.00 72.62 107 PHE A CA 1
ATOM 848 C C . PHE A 1 107 ? -6.668 -8.954 13.448 1.00 72.62 107 PHE A C 1
ATOM 850 O O . PHE A 1 107 ? -6.247 -8.070 12.711 1.00 72.62 107 PHE A O 1
ATOM 857 N N . PHE A 1 108 ? -7.460 -9.926 12.985 1.00 71.81 108 PHE A N 1
ATOM 858 C CA . PHE A 1 108 ? -7.823 -10.030 11.569 1.00 71.81 108 PHE A CA 1
ATOM 859 C C . PHE A 1 108 ? -8.681 -8.858 11.094 1.00 71.81 108 PHE A C 1
ATOM 861 O O . PHE A 1 108 ? -8.523 -8.408 9.961 1.00 71.81 108 PHE A O 1
ATOM 868 N N . LEU A 1 109 ? -9.569 -8.345 11.950 1.00 72.00 109 LEU A N 1
ATOM 869 C CA . LEU A 1 109 ? -10.358 -7.158 11.642 1.00 72.00 109 LEU A CA 1
ATOM 870 C C . LEU A 1 109 ? -9.461 -5.921 11.491 1.00 72.00 109 LEU A C 1
ATOM 872 O O . LEU A 1 109 ? -9.654 -5.147 10.558 1.00 72.00 109 LEU A O 1
ATOM 876 N N . GLU A 1 110 ? -8.462 -5.750 12.359 1.00 74.50 110 GLU A N 1
ATOM 877 C CA . GLU A 1 110 ? -7.485 -4.663 12.238 1.00 74.50 110 GLU A CA 1
ATOM 878 C C . GLU A 1 110 ? -6.642 -4.782 10.969 1.00 74.50 110 GLU A C 1
ATOM 880 O O . GLU A 1 110 ? -6.475 -3.788 10.262 1.00 74.50 110 GLU A O 1
ATOM 885 N N . VAL A 1 111 ? -6.164 -5.984 10.643 1.00 74.56 111 VAL A N 1
ATOM 886 C CA . VAL A 1 111 ? -5.436 -6.244 9.392 1.00 74.56 111 VAL A CA 1
ATOM 887 C C . VAL A 1 111 ? -6.315 -5.924 8.178 1.00 74.56 111 VAL A C 1
ATOM 889 O O . VAL A 1 111 ? -5.856 -5.255 7.257 1.00 74.56 111 VAL A O 1
ATOM 892 N N . ALA A 1 112 ? -7.589 -6.325 8.184 1.00 75.06 112 ALA A N 1
ATOM 893 C CA . ALA A 1 112 ? -8.523 -6.033 7.096 1.00 75.06 112 ALA A CA 1
ATOM 894 C C . ALA A 1 112 ? -8.811 -4.529 6.953 1.00 75.06 112 ALA A C 1
ATOM 896 O O . ALA A 1 112 ? -8.826 -4.002 5.841 1.00 75.06 112 ALA A O 1
ATOM 897 N N . LEU A 1 113 ? -8.991 -3.819 8.070 1.00 71.44 113 LEU A N 1
ATOM 898 C CA . LEU A 1 113 ? -9.147 -2.363 8.066 1.00 71.44 113 LEU A CA 1
ATOM 899 C C . LEU A 1 113 ? -7.900 -1.684 7.495 1.00 71.44 113 LEU A C 1
ATOM 901 O O . LEU A 1 113 ? -8.010 -0.789 6.662 1.00 71.44 113 LEU A O 1
ATOM 905 N N . ARG A 1 114 ? -6.712 -2.158 7.861 1.00 73.50 114 ARG A N 1
ATOM 906 C CA . ARG A 1 114 ? -5.447 -1.629 7.335 1.00 73.50 114 ARG A CA 1
ATOM 907 C C . ARG A 1 114 ? -5.248 -1.902 5.865 1.00 73.50 114 ARG A C 1
ATOM 909 O O . ARG A 1 114 ? -4.738 -1.039 5.164 1.00 73.50 114 ARG A O 1
ATOM 916 N N . LEU A 1 115 ? -5.683 -3.065 5.397 1.00 75.94 115 LEU A N 1
ATOM 917 C CA . LEU A 1 115 ? -5.693 -3.368 3.975 1.00 75.94 115 LEU A CA 1
ATOM 918 C C . LEU A 1 115 ? -6.512 -2.319 3.206 1.00 75.94 115 LEU A C 1
ATOM 920 O O . LEU A 1 115 ? -6.113 -1.922 2.120 1.00 75.94 115 LEU A O 1
ATOM 924 N N . SER A 1 116 ? -7.615 -1.832 3.790 1.00 69.75 116 SER A N 1
ATOM 925 C CA . SER A 1 116 ? -8.459 -0.801 3.172 1.00 69.75 116 SER A CA 1
ATOM 926 C C . SER A 1 116 ? -7.907 0.626 3.277 1.00 69.75 116 SER A C 1
ATOM 928 O O . SER A 1 116 ? -8.161 1.428 2.386 1.00 69.75 116 SER A O 1
ATOM 930 N N . THR A 1 117 ? -7.149 0.951 4.330 1.00 69.31 117 THR A N 1
ATOM 931 C CA . THR A 1 117 ? -6.591 2.302 4.553 1.00 69.31 117 THR A CA 1
ATOM 932 C C . THR A 1 117 ? -5.138 2.458 4.107 1.00 69.31 117 THR A C 1
ATOM 934 O O . THR A 1 117 ? -4.591 3.545 4.218 1.00 69.31 117 THR A O 1
ATOM 937 N N . GLY A 1 118 ? -4.483 1.371 3.701 1.00 74.19 118 GLY A N 1
ATOM 938 C CA . GLY A 1 118 ? -3.097 1.339 3.233 1.00 74.19 118 GLY A CA 1
ATOM 939 C C . GLY A 1 118 ? -2.978 0.939 1.763 1.00 74.19 118 GLY A C 1
ATOM 940 O O . GLY A 1 118 ? -1.937 0.410 1.368 1.00 74.19 118 GLY A O 1
ATOM 941 N N . LEU A 1 119 ? -4.045 1.136 0.981 1.00 80.69 119 LEU A N 1
ATOM 942 C CA . LEU A 1 119 ? -4.125 0.747 -0.430 1.00 80.69 119 LEU A CA 1
ATOM 943 C C . LEU A 1 119 ? -3.060 1.441 -1.282 1.00 80.69 119 LEU A C 1
ATOM 945 O O . LEU A 1 119 ? -2.541 0.841 -2.216 1.00 80.69 119 LEU A O 1
ATOM 949 N N . GLU A 1 120 ? -2.697 2.671 -0.943 1.00 85.69 120 GLU A N 1
ATOM 950 C CA . GLU A 1 120 ? -1.715 3.495 -1.644 1.00 85.69 120 GLU A CA 1
ATOM 951 C C . GLU A 1 120 ? -0.351 2.805 -1.745 1.00 85.69 120 GLU A C 1
ATOM 953 O O . GLU A 1 120 ? 0.207 2.644 -2.828 1.00 85.69 120 GLU A O 1
ATOM 958 N N . MET A 1 121 ? 0.166 2.328 -0.614 1.00 86.81 121 MET A N 1
ATOM 959 C CA . MET A 1 121 ? 1.464 1.653 -0.565 1.00 86.81 121 MET A CA 1
ATOM 960 C C . MET A 1 121 ? 1.405 0.262 -1.199 1.00 86.81 121 MET A C 1
ATOM 962 O O . MET A 1 121 ? 2.372 -0.164 -1.830 1.00 86.81 121 MET A O 1
ATOM 966 N N . LEU A 1 122 ? 0.264 -0.432 -1.092 1.00 86.56 122 LEU A N 1
ATOM 967 C CA . LEU A 1 122 ? 0.044 -1.690 -1.811 1.00 86.56 122 LEU A CA 1
ATOM 968 C C . LEU A 1 122 ? 0.077 -1.476 -3.323 1.00 86.56 122 LEU A C 1
ATOM 970 O O . LEU A 1 122 ? 0.687 -2.279 -4.020 1.00 86.56 122 LEU A O 1
ATOM 974 N N . LEU A 1 123 ? -0.526 -0.397 -3.830 1.00 88.69 123 LEU A N 1
ATOM 975 C CA . LEU A 1 123 ? -0.483 -0.056 -5.252 1.00 88.69 123 LEU A CA 1
ATOM 976 C C . LEU A 1 123 ? 0.959 0.145 -5.726 1.00 88.69 123 LEU A C 1
ATOM 978 O O . LEU A 1 123 ? 1.343 -0.422 -6.747 1.00 88.69 123 LEU A O 1
ATOM 982 N N . VAL A 1 124 ? 1.773 0.886 -4.968 1.00 89.31 124 VAL A N 1
ATOM 983 C CA . VAL A 1 124 ? 3.188 1.111 -5.308 1.00 89.31 124 VAL A CA 1
ATOM 984 C C . VAL A 1 124 ? 3.983 -0.198 -5.297 1.00 89.31 124 VAL A C 1
ATOM 986 O O . VAL A 1 124 ? 4.714 -0.478 -6.249 1.00 89.31 124 VAL A O 1
ATOM 989 N N . LEU A 1 125 ? 3.805 -1.033 -4.268 1.00 89.25 125 LEU A N 1
ATOM 990 C CA . LEU A 1 125 ? 4.454 -2.346 -4.185 1.00 89.25 125 LEU A CA 1
ATOM 991 C C . LEU A 1 125 ? 4.031 -3.274 -5.330 1.00 89.25 125 LEU A C 1
ATOM 993 O O . LEU A 1 125 ? 4.879 -3.963 -5.894 1.00 89.25 125 LEU A O 1
ATOM 997 N N . LEU A 1 126 ? 2.747 -3.279 -5.699 1.00 89.94 126 LEU A N 1
ATOM 998 C CA . LEU A 1 126 ? 2.234 -4.060 -6.826 1.00 89.94 126 LEU A CA 1
ATOM 999 C C . LEU A 1 126 ? 2.803 -3.574 -8.161 1.00 89.94 126 LEU A C 1
ATOM 1001 O O . LEU A 1 126 ? 3.181 -4.403 -8.987 1.00 89.94 126 LEU A O 1
ATOM 1005 N N . GLY A 1 127 ? 2.916 -2.258 -8.357 1.00 88.81 127 GLY A N 1
ATOM 1006 C CA . GLY A 1 127 ? 3.563 -1.679 -9.534 1.00 88.81 127 GLY A CA 1
ATOM 1007 C C . GLY A 1 127 ? 5.020 -2.124 -9.656 1.00 88.81 127 GLY A C 1
ATOM 1008 O O . GLY A 1 127 ? 5.432 -2.633 -10.695 1.00 88.81 127 GLY A O 1
ATOM 1009 N N . ALA A 1 128 ? 5.778 -2.044 -8.564 1.00 88.19 128 ALA A N 1
ATOM 1010 C CA . ALA A 1 128 ? 7.149 -2.541 -8.536 1.00 88.19 128 ALA A CA 1
ATOM 1011 C C . ALA A 1 128 ? 7.241 -4.065 -8.751 1.00 88.19 128 ALA A C 1
ATOM 1013 O O . ALA A 1 128 ? 8.118 -4.525 -9.474 1.00 88.19 128 ALA A O 1
ATOM 1014 N N . CYS A 1 129 ? 6.315 -4.864 -8.206 1.00 90.25 129 CYS A N 1
ATOM 1015 C CA . CYS A 1 129 ? 6.255 -6.301 -8.502 1.00 90.25 129 CYS A CA 1
ATOM 1016 C C . CYS A 1 129 ? 6.010 -6.563 -9.995 1.00 90.25 129 CYS A C 1
ATOM 1018 O O . CYS A 1 129 ? 6.660 -7.432 -10.571 1.00 90.25 129 CYS A O 1
ATOM 1020 N N . ALA A 1 130 ? 5.101 -5.814 -10.626 1.00 90.19 130 ALA A N 1
ATOM 1021 C CA . ALA A 1 130 ? 4.825 -5.936 -12.055 1.00 90.19 130 ALA A CA 1
ATOM 1022 C C . ALA A 1 130 ? 6.060 -5.593 -12.903 1.00 90.19 130 ALA A C 1
ATOM 1024 O O . ALA A 1 130 ? 6.385 -6.329 -13.833 1.00 90.19 130 ALA A O 1
ATOM 1025 N N . GLY A 1 131 ? 6.793 -4.537 -12.541 1.00 86.94 131 GLY A N 1
ATOM 1026 C CA . GLY A 1 131 ? 8.052 -4.195 -13.203 1.00 86.94 131 GLY A CA 1
ATOM 1027 C C . GLY A 1 131 ? 9.134 -5.261 -13.020 1.00 86.94 131 GLY A C 1
ATOM 1028 O O . GLY A 1 131 ? 9.781 -5.632 -13.994 1.00 86.94 131 GLY A O 1
ATOM 1029 N N . LEU A 1 132 ? 9.272 -5.843 -11.822 1.00 86.62 132 LEU A N 1
ATOM 1030 C CA . LEU A 1 132 ? 10.210 -6.948 -11.573 1.00 86.62 132 LEU A CA 1
ATOM 1031 C C . LEU A 1 132 ? 9.890 -8.203 -12.400 1.00 86.62 132 LEU A C 1
ATOM 1033 O O . LEU A 1 132 ? 10.812 -8.865 -12.862 1.00 86.62 132 LEU A O 1
ATOM 1037 N N . ILE A 1 133 ? 8.608 -8.522 -12.616 1.00 88.19 133 ILE A N 1
ATOM 1038 C CA . ILE A 1 133 ? 8.192 -9.652 -13.470 1.00 88.19 133 ILE A CA 1
ATOM 1039 C C . ILE A 1 133 ? 8.601 -9.420 -14.929 1.00 88.19 133 ILE A C 1
ATOM 1041 O O . ILE A 1 133 ? 8.965 -10.364 -15.628 1.00 88.19 133 ILE A O 1
ATOM 1045 N N . TRP A 1 134 ? 8.542 -8.171 -15.391 1.00 85.06 134 TRP A N 1
ATOM 1046 C CA . TRP A 1 134 ? 8.936 -7.799 -16.749 1.00 85.06 134 TRP A CA 1
ATOM 1047 C C . TRP A 1 134 ? 10.433 -7.530 -16.915 1.00 85.06 134 TRP A C 1
ATOM 1049 O O . TRP A 1 134 ? 10.871 -7.294 -18.039 1.00 85.06 134 TRP A O 1
ATOM 1059 N N . ASN A 1 135 ? 11.225 -7.592 -15.844 1.00 84.88 135 ASN A N 1
ATOM 1060 C CA . ASN A 1 135 ? 12.656 -7.342 -15.910 1.00 84.88 135 ASN A CA 1
ATOM 1061 C C . ASN A 1 135 ? 13.437 -8.625 -16.256 1.00 84.88 135 ASN A C 1
ATOM 1063 O O . ASN A 1 135 ? 13.529 -9.526 -15.423 1.00 84.88 135 ASN A O 1
ATOM 1067 N N . PRO A 1 136 ? 14.076 -8.707 -17.437 1.00 79.62 136 PRO A N 1
ATOM 1068 C CA . PRO A 1 136 ? 14.836 -9.889 -17.842 1.00 79.62 136 PRO A CA 1
ATOM 1069 C C . PRO A 1 136 ? 16.149 -10.080 -17.064 1.00 79.62 136 PRO A C 1
ATOM 1071 O O . PRO A 1 136 ? 16.743 -11.153 -17.134 1.00 79.62 136 PRO A O 1
ATOM 1074 N N . GLN A 1 137 ? 16.625 -9.061 -16.341 1.00 80.88 137 GLN A N 1
ATOM 1075 C CA . GLN A 1 137 ? 17.874 -9.115 -15.568 1.00 80.88 137 GLN A CA 1
ATOM 1076 C C . GLN A 1 137 ? 17.682 -9.705 -14.167 1.00 80.88 137 GLN A C 1
ATOM 1078 O O . GLN A 1 137 ? 18.659 -9.983 -13.472 1.00 80.88 137 GLN A O 1
ATOM 1083 N N . VAL A 1 138 ? 16.433 -9.872 -13.732 1.00 81.75 138 VAL A N 1
ATOM 1084 C CA . VAL A 1 138 ? 16.092 -10.263 -12.368 1.00 81.75 138 VAL A CA 1
ATOM 1085 C C . VAL A 1 138 ? 15.457 -11.657 -12.381 1.00 81.75 138 VAL A C 1
ATOM 1087 O O . VAL A 1 138 ? 14.704 -11.987 -13.297 1.00 81.75 138 VAL A O 1
ATOM 1090 N N . PRO A 1 139 ? 15.730 -12.514 -11.380 1.00 84.56 139 PRO A N 1
ATOM 1091 C CA . PRO A 1 139 ? 15.094 -13.819 -11.315 1.00 84.56 139 PRO A CA 1
ATOM 1092 C C . PRO A 1 139 ? 13.571 -13.717 -11.170 1.00 84.56 139 PRO A C 1
ATOM 1094 O O . PRO A 1 139 ? 13.055 -12.873 -10.441 1.00 84.56 139 PRO A O 1
ATOM 1097 N N . TRP A 1 140 ? 12.849 -14.669 -11.762 1.00 82.94 140 TRP A N 1
ATOM 1098 C CA . TRP A 1 140 ? 11.381 -14.753 -11.707 1.00 82.94 140 TRP A CA 1
ATOM 1099 C C . TRP A 1 140 ? 10.794 -14.821 -10.281 1.00 82.94 140 TRP A C 1
ATOM 1101 O O . TRP A 1 140 ? 9.615 -14.538 -10.085 1.00 82.94 140 TRP A O 1
ATOM 1111 N N . TRP A 1 141 ? 11.602 -15.181 -9.277 1.00 86.38 141 TRP A N 1
ATOM 1112 C CA . TRP A 1 141 ? 11.215 -15.237 -7.864 1.00 86.38 141 TRP A CA 1
ATOM 1113 C C . TRP A 1 141 ? 11.402 -13.910 -7.109 1.00 86.38 141 TRP A C 1
ATOM 1115 O O . TRP A 1 141 ? 11.005 -13.816 -5.950 1.00 86.38 141 TRP A O 1
ATOM 1125 N N . ALA A 1 142 ? 11.950 -12.863 -7.730 1.00 84.00 142 ALA A N 1
ATOM 1126 C CA . ALA A 1 142 ? 12.169 -11.565 -7.084 1.00 84.00 142 ALA A CA 1
ATOM 1127 C C . ALA A 1 142 ? 10.912 -10.832 -6.569 1.00 84.00 142 ALA A C 1
ATOM 1129 O O . ALA A 1 142 ? 11.020 -10.133 -5.559 1.00 84.00 142 ALA A O 1
ATOM 1130 N N . PRO A 1 143 ? 9.709 -10.997 -7.153 1.00 87.19 143 PRO A N 1
ATOM 1131 C CA . PRO A 1 143 ? 8.490 -10.450 -6.555 1.00 87.19 143 PRO A CA 1
ATOM 1132 C C . PRO A 1 143 ? 8.148 -11.080 -5.196 1.00 87.19 143 PRO A C 1
ATOM 1134 O O . PRO A 1 143 ? 7.461 -10.469 -4.380 1.00 87.19 143 PRO A O 1
ATOM 1137 N N . PHE A 1 144 ? 8.620 -12.299 -4.916 1.00 89.25 144 PHE A N 1
ATOM 1138 C CA . PHE A 1 144 ? 8.240 -13.036 -3.712 1.00 89.25 144 PHE A CA 1
ATOM 1139 C C . PHE A 1 144 ? 8.760 -12.390 -2.410 1.00 89.25 144 PHE A C 1
ATOM 1141 O O . PHE A 1 144 ? 7.940 -12.131 -1.525 1.00 89.25 144 PHE A O 1
ATOM 1148 N N . PRO A 1 145 ? 10.054 -12.022 -2.281 1.00 88.69 145 PRO A N 1
ATOM 1149 C CA . PRO A 1 145 ? 10.534 -11.204 -1.165 1.00 88.69 145 PRO A CA 1
ATOM 1150 C C . PRO A 1 145 ? 9.751 -9.900 -0.972 1.00 88.69 145 PRO A C 1
ATOM 1152 O O . PRO A 1 145 ? 9.495 -9.495 0.161 1.00 88.69 145 PRO A O 1
ATOM 1155 N N . MET A 1 146 ? 9.321 -9.266 -2.066 1.00 86.50 146 MET A N 1
ATOM 1156 C CA . MET A 1 146 ? 8.561 -8.015 -2.034 1.00 86.50 146 MET A CA 1
ATOM 1157 C C . MET A 1 146 ? 7.167 -8.204 -1.419 1.00 86.50 146 MET A C 1
ATOM 1159 O O . MET A 1 146 ? 6.716 -7.398 -0.603 1.00 86.50 146 MET A O 1
ATOM 1163 N N . LEU A 1 147 ? 6.497 -9.305 -1.764 1.00 88.00 147 LEU A N 1
ATOM 1164 C CA . LEU A 1 147 ? 5.207 -9.677 -1.180 1.00 88.00 147 LEU A CA 1
ATOM 1165 C C . LEU A 1 147 ? 5.343 -10.034 0.303 1.00 88.00 147 LEU A C 1
ATOM 1167 O O . LEU A 1 147 ? 4.506 -9.620 1.109 1.00 88.00 147 LEU A O 1
ATOM 1171 N N . ILE A 1 148 ? 6.414 -10.741 0.679 1.00 90.88 148 ILE A N 1
ATOM 1172 C CA . ILE A 1 148 ? 6.726 -11.023 2.087 1.00 90.88 148 ILE A CA 1
ATOM 1173 C C . ILE A 1 148 ? 6.948 -9.717 2.851 1.00 90.88 148 ILE A C 1
ATOM 1175 O O . ILE A 1 148 ? 6.390 -9.552 3.934 1.00 90.88 148 ILE A O 1
ATOM 1179 N N . PHE A 1 149 ? 7.701 -8.771 2.288 1.00 89.88 149 PHE A N 1
ATOM 1180 C CA . PHE A 1 149 ? 7.909 -7.449 2.876 1.00 89.88 149 PHE A CA 1
ATOM 1181 C C . PHE A 1 149 ? 6.588 -6.691 3.072 1.00 89.88 149 PHE A C 1
ATOM 1183 O O . PHE A 1 149 ? 6.366 -6.089 4.127 1.00 89.88 149 PHE A O 1
ATOM 1190 N N . GLY A 1 150 ? 5.685 -6.761 2.091 1.00 87.69 150 GLY A N 1
ATOM 1191 C CA . GLY A 1 150 ? 4.345 -6.186 2.184 1.00 87.69 150 GLY A CA 1
ATOM 1192 C C . GLY A 1 150 ? 3.522 -6.795 3.326 1.00 87.69 150 GLY A C 1
ATOM 1193 O O . GLY A 1 150 ? 2.986 -6.077 4.171 1.00 87.69 150 GLY A O 1
ATOM 1194 N N . ALA A 1 151 ? 3.468 -8.127 3.396 1.00 88.50 151 ALA A N 1
ATOM 1195 C CA . ALA A 1 151 ? 2.747 -8.848 4.444 1.00 88.50 151 ALA A CA 1
ATOM 1196 C C . ALA A 1 151 ? 3.343 -8.592 5.838 1.00 88.50 151 ALA A C 1
ATOM 1198 O O . ALA A 1 151 ? 2.608 -8.304 6.785 1.00 88.50 151 ALA A O 1
ATOM 1199 N N . PHE A 1 152 ? 4.672 -8.644 5.956 1.00 89.75 152 PHE A N 1
ATOM 1200 C CA . PHE A 1 152 ? 5.393 -8.357 7.192 1.00 89.75 152 PHE A CA 1
ATOM 1201 C C . PHE A 1 152 ? 5.060 -6.960 7.711 1.00 89.75 152 PHE A C 1
ATOM 1203 O O . PHE A 1 152 ? 4.694 -6.815 8.874 1.00 89.75 152 PHE A O 1
ATOM 1210 N N . ASN A 1 153 ? 5.112 -5.944 6.850 1.00 88.50 153 ASN A N 1
ATOM 1211 C CA . ASN A 1 153 ? 4.765 -4.585 7.245 1.00 88.50 153 ASN A CA 1
ATOM 1212 C C . ASN A 1 153 ? 3.310 -4.445 7.697 1.00 88.50 153 ASN A C 1
ATOM 1214 O O . ASN A 1 153 ? 3.051 -3.755 8.682 1.00 88.50 153 ASN A O 1
ATOM 1218 N N . LEU A 1 154 ? 2.368 -5.094 7.007 1.00 84.19 154 LEU A N 1
ATOM 1219 C CA . LEU A 1 154 ? 0.949 -5.088 7.375 1.00 84.19 154 LEU A CA 1
ATOM 1220 C C . LEU A 1 154 ? 0.738 -5.644 8.788 1.00 84.19 154 LEU A C 1
ATOM 1222 O O . LEU A 1 154 ? 0.050 -5.025 9.607 1.00 84.19 154 LEU A O 1
ATOM 1226 N N . PHE A 1 155 ? 1.369 -6.781 9.094 1.00 84.88 155 PHE A N 1
ATOM 1227 C CA . PHE A 1 155 ? 1.308 -7.391 10.421 1.00 84.88 155 PHE A CA 1
ATOM 1228 C C . PHE A 1 155 ? 2.042 -6.569 11.478 1.00 84.88 155 PHE A C 1
ATOM 1230 O O . PHE A 1 155 ? 1.489 -6.349 12.558 1.00 84.88 155 PHE A O 1
ATOM 1237 N N . LEU A 1 156 ? 3.245 -6.080 11.164 1.00 85.12 156 LEU A N 1
ATOM 1238 C CA . LEU A 1 156 ? 4.049 -5.258 12.065 1.00 85.12 156 LEU A CA 1
ATOM 1239 C C . LEU A 1 156 ? 3.295 -3.991 12.444 1.00 85.12 156 LEU A C 1
ATOM 1241 O O . LEU A 1 156 ? 3.140 -3.702 13.627 1.00 85.12 156 LEU A O 1
ATOM 1245 N N . ALA A 1 157 ? 2.750 -3.286 11.456 1.00 80.12 157 ALA A N 1
ATOM 1246 C CA . ALA A 1 157 ? 2.000 -2.072 11.697 1.00 80.12 157 ALA A CA 1
ATOM 1247 C C . ALA A 1 157 ? 0.763 -2.377 12.555 1.00 80.12 157 ALA A C 1
ATOM 1249 O O . ALA A 1 157 ? 0.428 -1.582 13.442 1.00 80.12 157 ALA A O 1
ATOM 1250 N N . SER A 1 158 ? 0.076 -3.508 12.312 1.00 76.56 158 SER A N 1
ATOM 1251 C CA . SER A 1 158 ? -1.077 -3.942 13.117 1.00 76.56 158 SER A CA 1
ATOM 1252 C C . SER A 1 158 ? -0.700 -4.160 14.570 1.00 76.56 158 SER A C 1
ATOM 1254 O O . SER A 1 158 ? -1.309 -3.543 15.445 1.00 76.56 158 SER A O 1
ATOM 1256 N N . GLY A 1 159 ? 0.349 -4.942 14.817 1.00 76.31 159 GLY A N 1
ATOM 1257 C CA . GLY A 1 159 ? 0.867 -5.169 16.162 1.00 76.31 159 GLY A CA 1
ATOM 1258 C C . GLY A 1 159 ? 1.332 -3.880 16.83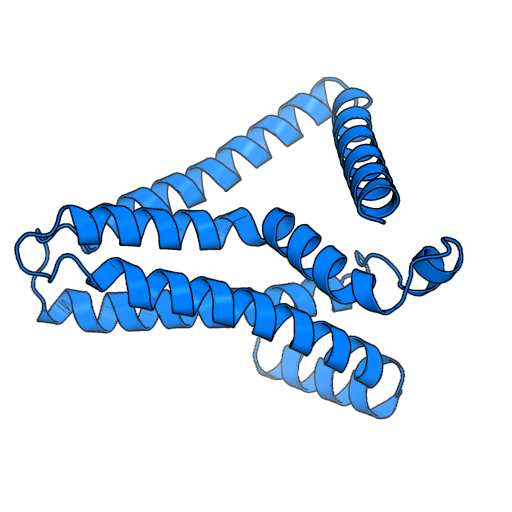7 1.00 76.31 159 GLY A C 1
ATOM 1259 O O . GLY A 1 159 ? 0.995 -3.642 17.998 1.00 76.31 159 GLY A O 1
ATOM 1260 N N . LEU A 1 160 ? 2.037 -3.011 16.106 1.00 76.62 160 LEU A N 1
ATOM 1261 C CA . LEU A 1 160 ? 2.562 -1.751 16.627 1.00 76.62 160 LEU A CA 1
ATOM 1262 C C . LEU A 1 160 ? 1.439 -0.845 17.130 1.00 76.62 160 LEU A C 1
ATOM 1264 O O . LEU A 1 160 ? 1.540 -0.303 18.224 1.00 76.62 160 LEU A O 1
ATOM 1268 N N . LYS A 1 161 ? 0.327 -0.735 16.403 1.00 73.38 161 LYS A N 1
ATOM 1269 C CA . LYS A 1 161 ? -0.835 0.031 16.875 1.00 73.38 161 LYS A CA 1
ATOM 1270 C C . LYS A 1 161 ? -1.466 -0.576 18.117 1.00 73.38 161 LYS A C 1
ATOM 1272 O O . LYS A 1 161 ? -1.758 0.166 19.044 1.00 73.38 161 LYS A O 1
ATOM 1277 N N . THR A 1 162 ? -1.655 -1.895 18.177 1.00 71.19 162 THR A N 1
ATOM 1278 C CA . THR A 1 162 ? -2.199 -2.519 19.392 1.00 71.19 162 THR A CA 1
ATOM 1279 C C . THR A 1 162 ? -1.308 -2.227 20.607 1.00 71.19 162 THR A C 1
ATOM 1281 O O . THR A 1 162 ? -1.809 -1.989 21.708 1.00 71.19 162 THR A O 1
ATOM 1284 N N . LEU A 1 163 ? 0.015 -2.217 20.417 1.00 72.06 163 LEU A N 1
ATOM 1285 C CA . LEU A 1 163 ? 0.974 -1.829 21.452 1.00 72.06 163 LEU A CA 1
ATOM 1286 C C . LEU A 1 163 ? 0.866 -0.339 21.798 1.00 72.06 163 LEU A C 1
ATOM 1288 O O . LEU A 1 163 ? 0.784 -0.001 22.978 1.00 72.06 163 LEU A O 1
ATOM 1292 N N . LEU A 1 164 ? 0.797 0.538 20.796 1.00 69.44 164 LEU A N 1
ATOM 1293 C CA . LEU A 1 164 ? 0.659 1.983 20.978 1.00 69.44 164 LEU A CA 1
ATOM 1294 C C . LEU A 1 164 ? -0.641 2.359 21.688 1.00 69.44 164 LEU A C 1
ATOM 1296 O O . LEU A 1 164 ? -0.609 3.222 22.558 1.00 69.44 164 LEU A O 1
ATOM 1300 N N . ASP A 1 165 ? -1.754 1.689 21.394 1.00 67.88 165 ASP A N 1
ATOM 1301 C CA . ASP A 1 165 ? -3.033 1.891 22.080 1.00 67.88 165 ASP A CA 1
ATOM 1302 C C . ASP A 1 165 ? -2.926 1.522 23.564 1.00 67.88 165 ASP A C 1
ATOM 1304 O O . ASP A 1 165 ? -3.391 2.261 24.435 1.00 67.88 165 ASP A O 1
ATOM 1308 N N . ARG A 1 166 ? -2.266 0.399 23.880 1.00 70.44 166 ARG A N 1
ATOM 1309 C CA . ARG A 1 166 ? -1.998 -0.004 25.273 1.00 70.44 166 ARG A CA 1
ATOM 1310 C C . ARG A 1 166 ? -1.070 0.985 25.976 1.00 70.44 166 ARG A C 1
ATOM 1312 O O . ARG A 1 166 ? -1.269 1.285 27.152 1.00 70.44 166 ARG A O 1
ATOM 1319 N N . MET A 1 167 ? -0.073 1.503 25.263 1.00 65.12 167 MET A N 1
ATOM 1320 C CA . MET A 1 167 ? 0.861 2.507 25.771 1.00 65.12 167 MET A CA 1
ATOM 1321 C C . MET A 1 167 ? 0.172 3.856 26.011 1.00 65.12 167 MET A C 1
ATOM 1323 O O . MET A 1 167 ? 0.383 4.456 27.061 1.00 65.12 167 MET A O 1
ATOM 1327 N N . HIS A 1 168 ? -0.722 4.292 25.121 1.00 61.88 168 HIS A N 1
ATOM 1328 C CA . HIS A 1 168 ? -1.476 5.545 25.241 1.00 61.88 168 HIS A CA 1
ATOM 1329 C C . HIS A 1 168 ? -2.427 5.584 26.442 1.00 61.88 168 HIS A C 1
ATOM 1331 O O . HIS A 1 168 ? -2.739 6.664 26.949 1.00 61.88 168 HIS A O 1
ATOM 1337 N N . GLN A 1 169 ? -2.874 4.425 26.933 1.00 65.19 169 GLN A N 1
ATOM 1338 C CA . GLN A 1 169 ? -3.654 4.344 28.172 1.00 65.19 169 GLN A CA 1
ATOM 1339 C C . GLN A 1 169 ? -2.828 4.738 29.411 1.00 65.19 169 GLN A C 1
ATOM 1341 O O . GLN A 1 169 ? -3.401 5.104 30.439 1.00 65.19 169 GLN A O 1
ATOM 1346 N N . ARG A 1 170 ? -1.489 4.727 29.324 1.00 64.81 170 ARG A N 1
ATOM 1347 C CA . ARG A 1 170 ? -0.588 5.225 30.370 1.00 64.81 170 ARG A CA 1
ATOM 1348 C C . ARG A 1 170 ? -0.212 6.684 30.089 1.00 64.81 170 ARG A C 1
ATOM 1350 O O . ARG A 1 170 ? 0.541 6.970 29.162 1.00 64.81 170 ARG A O 1
ATOM 1357 N N . LYS A 1 171 ? -0.696 7.604 30.937 1.00 55.09 171 LYS A N 1
ATOM 1358 C CA . LYS A 1 171 ? -0.520 9.068 30.795 1.00 55.09 171 LYS A CA 1
ATOM 1359 C C . LYS A 1 171 ? 0.925 9.503 30.486 1.00 55.09 171 LYS A C 1
ATOM 1361 O O . LYS A 1 171 ? 1.120 10.286 29.569 1.00 55.09 171 LYS A O 1
ATOM 1366 N N . TRP A 1 172 ? 1.916 8.935 31.176 1.00 60.34 172 TRP A N 1
ATOM 1367 C CA . TRP A 1 172 ? 3.339 9.272 31.010 1.00 60.34 172 TRP A CA 1
ATOM 1368 C C . TRP A 1 172 ? 3.927 8.885 29.647 1.00 60.34 172 TRP A C 1
ATOM 1370 O O . TRP A 1 172 ? 4.790 9.574 29.116 1.00 60.34 172 TRP A O 1
ATOM 1380 N N . VAL A 1 173 ? 3.452 7.789 29.051 1.00 62.44 173 VAL A N 1
ATOM 1381 C CA . VAL A 1 173 ? 3.977 7.287 27.771 1.00 62.44 173 VAL A CA 1
ATOM 1382 C C . VAL A 1 173 ? 3.400 8.073 26.598 1.00 62.44 173 VAL A C 1
ATOM 1384 O O . VAL A 1 173 ? 4.089 8.307 25.608 1.00 62.44 173 VAL A O 1
ATOM 1387 N N . ARG A 1 174 ? 2.152 8.536 26.731 1.00 58.81 174 ARG A N 1
ATOM 1388 C CA . ARG A 1 174 ? 1.521 9.437 25.764 1.00 58.81 174 ARG A CA 1
ATOM 1389 C C . ARG A 1 174 ? 2.320 10.727 25.585 1.00 58.81 174 ARG A C 1
ATOM 1391 O O . ARG A 1 174 ? 2.532 11.145 24.456 1.00 58.81 174 ARG A O 1
ATOM 1398 N N . GLU A 1 175 ? 2.758 11.344 26.679 1.00 64.56 175 GLU A N 1
ATOM 1399 C CA . GLU A 1 175 ? 3.508 12.605 26.624 1.00 64.56 175 GLU A CA 1
ATOM 1400 C C . GLU A 1 175 ? 4.858 12.415 25.923 1.00 64.56 175 GLU A C 1
ATOM 1402 O O . GLU A 1 175 ? 5.166 13.159 24.997 1.00 64.56 175 GLU A O 1
ATOM 1407 N N . ILE A 1 176 ? 5.602 11.354 26.258 1.00 67.62 176 ILE A N 1
ATOM 1408 C CA . ILE A 1 176 ? 6.877 11.023 25.598 1.00 67.62 176 ILE A CA 1
ATOM 1409 C C . ILE A 1 176 ? 6.679 10.746 24.101 1.00 67.62 176 ILE A C 1
ATOM 1411 O O . ILE A 1 176 ? 7.445 11.249 23.285 1.00 67.62 176 ILE A O 1
ATOM 1415 N N . LEU A 1 177 ? 5.643 9.989 23.722 1.00 61.09 177 LEU A N 1
ATOM 1416 C CA . LEU A 1 177 ? 5.340 9.714 22.313 1.00 61.09 177 LEU A CA 1
ATOM 1417 C C . LEU A 1 177 ? 5.035 10.995 21.531 1.00 61.09 177 LEU A C 1
ATOM 1419 O O . LEU A 1 177 ? 5.520 11.145 20.413 1.00 61.09 177 LEU A O 1
ATOM 1423 N N . VAL A 1 178 ? 4.274 11.922 22.118 1.00 63.69 178 VAL A N 1
ATOM 1424 C CA . VAL A 1 178 ? 3.977 13.224 21.503 1.00 63.69 178 VAL A CA 1
ATOM 1425 C C . VAL A 1 178 ? 5.249 14.060 21.351 1.00 63.69 178 VAL A C 1
ATOM 1427 O O . VAL A 1 178 ? 5.464 14.626 20.283 1.00 63.69 178 VAL A O 1
ATOM 1430 N N . PHE A 1 179 ? 6.123 14.087 22.361 1.00 64.94 179 PHE A N 1
ATOM 1431 C CA . PHE A 1 179 ? 7.410 14.785 22.277 1.00 64.94 179 PHE A CA 1
ATOM 1432 C C . PHE A 1 179 ? 8.349 14.177 21.229 1.00 64.94 179 PHE A C 1
ATOM 1434 O O . PHE A 1 179 ? 8.947 14.922 20.458 1.00 64.94 179 PHE A O 1
ATOM 1441 N N . CYS A 1 180 ? 8.454 12.848 21.141 1.00 65.25 180 CYS A N 1
ATOM 1442 C CA . CYS A 1 180 ? 9.236 12.194 20.089 1.00 65.25 180 CYS A CA 1
ATOM 1443 C C . CYS A 1 180 ? 8.676 12.494 18.696 1.00 65.25 180 CYS A C 1
ATOM 1445 O O . CYS A 1 180 ? 9.446 12.753 17.779 1.00 65.25 180 CYS A O 1
ATOM 1447 N N . PHE A 1 181 ? 7.351 12.485 18.530 1.00 62.19 181 PHE A N 1
ATOM 1448 C CA . PHE A 1 181 ? 6.727 12.772 17.239 1.00 62.19 181 PHE A CA 1
ATOM 1449 C C . PHE A 1 181 ? 6.930 14.232 16.815 1.00 62.19 181 PHE A C 1
ATOM 1451 O O . PHE A 1 181 ? 7.227 14.488 15.654 1.00 62.19 181 PHE A O 1
ATOM 1458 N N . LEU A 1 182 ? 6.817 15.176 17.757 1.00 61.12 182 LEU A N 1
ATOM 1459 C CA . LEU A 1 182 ? 7.076 16.602 17.524 1.00 61.12 182 LEU A CA 1
ATOM 1460 C C . LEU A 1 182 ? 8.561 16.929 17.325 1.00 61.12 182 LEU A C 1
ATOM 1462 O O . LEU A 1 182 ? 8.857 17.919 16.679 1.00 61.12 182 LEU A O 1
ATOM 1466 N N . GLY A 1 183 ? 9.483 16.142 17.887 1.00 55.91 183 GLY A N 1
ATOM 1467 C CA . GLY A 1 183 ? 10.927 16.347 17.718 1.00 55.91 183 GLY A CA 1
ATOM 1468 C C . GLY A 1 183 ? 11.518 15.734 16.443 1.00 55.91 183 GLY A C 1
ATOM 1469 O O . GLY A 1 183 ? 12.660 16.032 16.109 1.00 55.91 183 GLY A O 1
ATOM 1470 N N . ILE A 1 184 ? 10.775 14.853 15.764 1.00 56.94 184 ILE A N 1
ATOM 1471 C CA . ILE A 1 184 ? 11.165 14.230 14.484 1.00 56.94 184 ILE A CA 1
ATOM 1472 C C . ILE A 1 184 ? 10.632 15.029 13.275 1.00 56.94 184 ILE A C 1
ATOM 1474 O O . ILE A 1 184 ? 11.162 14.882 12.174 1.00 56.94 184 ILE A O 1
ATOM 1478 N N . LEU A 1 185 ? 9.594 15.849 13.478 1.00 45.78 185 LEU A N 1
ATOM 1479 C CA . LEU A 1 185 ? 8.970 16.737 12.487 1.00 45.78 185 LEU A CA 1
ATOM 1480 C C . LEU A 1 185 ? 9.635 18.118 12.481 1.00 45.78 185 LEU A C 1
ATOM 1482 O O . LEU A 1 185 ? 9.756 18.682 11.371 1.00 45.78 185 LEU A O 1
#

Radius of gyration: 19.4 Å; chains: 1; bounding box: 50×37×49 Å